Protein 4NTR (pdb70)

Solvent-accessible surface area: 18030 Å² total

Foldseek 3Di:
DDDWDPVVIDGD/DDDWDPVVIDGD/DDDWDPVVIDGD/DDDWDPVVIDGD/DDDWDPVVIDGD/DDDWDPVVIDGD/DDDWDPVVIDGD/DDDWDPVVIDGD/DDDWDPVVIDGD/DDDWDPVVIDGD/DDDWDPVVIDGD/DDDWDPVVIDGD/DDDWDPVVIDGD/DDDWDPVVIDGD/DDDWDPVVIDGD/DDDWDPVVIDGD

Secondary structure (DSSP, 8-state):
-B--EE--B---/-EE--B--B---/-EE-EE--B---/-B--EE--B---/-EE-EE--B---/-EE--B--B---/-B--EE--B---/-EE-EE--B---/-EE--B--B---/-B--EE--B---/-EE-EE--B---/-EE--B--B---/-----B--B---/-----B--B---/-----B--B---/-----B--B---

Radius of gyration: 22.43 Å; Cα contacts (8 Å, |Δi|>4): 382; chains: 16; bounding box: 55×47×63 Å

Structure (mmCIF, N/CA/C/O backbone):
data_4NTR
#
_entry.id   4NTR
#
_cell.length_a   68.000
_cell.length_b   68.000
_cell.length_c   169.260
_cell.angle_alpha   90.00
_cell.angle_beta   90.00
_cell.angle_gamma   120.00
#
_symmetry.space_group_name_H-M   'H 3'
#
loop_
_entity.id
_entity.type
_entity.pdbx_description
1 polymer 'Cyclic hexadecapeptide (ORN)LVFFAED(ORN)AII(SAR)L(ORN)V'
2 non-polymer 'CHLORIDE ION'
3 non-polymer 'SODIUM ION'
4 water water
#
loop_
_atom_site.group_PDB
_atom_site.id
_atom_site.type_symbol
_atom_site.label_atom_id
_atom_site.label_alt_id
_atom_site.label_comp_id
_atom_site.label_asym_id
_atom_site.label_entity_id
_atom_site.label_seq_id
_atom_site.pdbx_PDB_ins_code
_atom_site.Cartn_x
_atom_site.Cartn_y
_atom_site.Cartn_z
_atom_site.occupancy
_atom_site.B_iso_or_equiv
_atom_site.auth_seq_id
_atom_site.auth_comp_id
_atom_site.auth_asym_id
_atom_site.auth_atom_id
_atom_site.pdbx_PDB_model_num
ATOM 20 N N . LEU A 1 2 ? -2.573 65.211 -14.281 1.00 28.75 2 LEU A N 1
ATOM 21 C CA . LEU A 1 2 ? -1.968 64.846 -13.013 1.00 25.69 2 LEU A CA 1
ATOM 22 C C . LEU A 1 2 ? -3.077 64.705 -11.985 1.00 24.16 2 LEU A C 1
ATOM 23 O O . LEU A 1 2 ? -4.088 65.402 -12.059 1.00 25.54 2 LEU A O 1
ATOM 39 N N . VAL A 1 3 ? -2.910 63.795 -11.035 1.00 22.88 3 VAL A N 1
ATOM 40 C CA . VAL A 1 3 ? -3.851 63.711 -9.924 1.00 21.64 3 VAL A CA 1
ATOM 41 C C . VAL A 1 3 ? -3.085 63.882 -8.629 1.00 19.34 3 VAL A C 1
ATOM 42 O O . VAL A 1 3 ? -2.237 63.059 -8.291 1.00 23.86 3 VAL A O 1
ATOM 55 N N . PHE A 1 4 ? -3.381 64.973 -7.931 1.00 18.34 4 PHE A N 1
ATOM 56 C CA . PHE A 1 4 ? -2.828 65.232 -6.608 1.00 19.21 4 PHE A CA 1
ATOM 57 C C . PHE A 1 4 ? -3.805 64.725 -5.569 1.00 24.56 4 PHE A C 1
ATOM 58 O O . PHE A 1 4 ? -4.966 64.464 -5.875 1.00 24.23 4 PHE A O 1
ATOM 75 N N . PHE A 1 5 ? -3.326 64.583 -4.340 1.00 20.50 5 PHE A N 1
ATOM 76 C CA . PHE A 1 5 ? -4.106 63.979 -3.274 1.00 22.76 5 PHE A CA 1
ATOM 77 C C . PHE A 1 5 ? -4.127 64.880 -2.053 1.00 25.10 5 PHE A C 1
ATOM 78 O O . PHE A 1 5 ? -3.133 65.531 -1.731 1.00 28.16 5 PHE A O 1
ATOM 95 N N . ALA A 1 6 ? -5.281 64.946 -1.400 1.00 23.74 6 ALA A N 1
ATOM 96 C CA . ALA A 1 6 ? -5.418 65.745 -0.192 1.00 21.31 6 ALA A CA 1
ATOM 97 C C . ALA A 1 6 ? -6.408 65.102 0.760 1.00 24.17 6 ALA A C 1
ATOM 98 O O . ALA A 1 6 ? -7.375 64.478 0.337 1.00 25.97 6 ALA A O 1
ATOM 105 N N . GLU A 1 7 ? -6.148 65.240 2.052 1.00 24.69 7 GLU A N 1
ATOM 106 C CA . GLU A 1 7 ? -7.142 64.884 3.050 1.00 27.51 7 GLU A CA 1
ATOM 107 C C . GLU A 1 7 ? -8.162 66.011 3.137 1.00 33.00 7 GLU A C 1
ATOM 108 O O . GLU A 1 7 ? -7.804 67.170 3.363 1.00 31.97 7 GLU A O 1
ATOM 120 N N . ASP A 1 8 ? -9.431 65.662 2.952 1.00 34.61 8 ASP A N 1
ATOM 121 C CA . ASP A 1 8 ? -10.518 66.634 3.002 1.00 43.77 8 ASP A CA 1
ATOM 122 C C . ASP A 1 8 ? -11.561 66.205 4.031 1.00 46.39 8 ASP A C 1
ATOM 123 O O . ASP A 1 8 ? -12.383 65.328 3.769 1.00 46.23 8 ASP A O 1
ATOM 151 N N . ALA A 1 10 ? -11.671 62.304 4.369 1.00 43.66 10 ALA A N 1
ATOM 152 C CA . ALA A 1 10 ? -11.256 61.308 3.392 1.00 40.40 10 ALA A CA 1
ATOM 153 C C . ALA A 1 10 ? -10.192 61.863 2.457 1.00 37.93 10 ALA A C 1
ATOM 154 O O . ALA A 1 10 ? -10.144 63.068 2.200 1.00 43.08 10 ALA A O 1
ATOM 161 N N . ILE A 1 11 ? -9.342 60.977 1.948 1.00 30.15 11 ILE A N 1
ATOM 162 C CA . ILE A 1 11 ? -8.352 61.362 0.955 1.00 26.02 11 ILE A CA 1
ATOM 163 C C . ILE A 1 11 ? -9.029 61.438 -0.407 1.00 29.11 11 ILE A C 1
ATOM 164 O O . ILE A 1 11 ? -9.607 60.454 -0.867 1.00 31.50 11 ILE A O 1
ATOM 180 N N . ILE A 1 12 ? -8.964 62.611 -1.035 1.00 24.02 12 ILE A N 1
ATOM 181 C CA . ILE A 1 12 ? -9.592 62.842 -2.331 1.00 24.48 12 ILE A CA 1
ATOM 182 C C . ILE A 1 12 ? -8.546 63.153 -3.403 1.00 26.05 12 ILE A C 1
ATOM 183 O O . ILE A 1 12 ? -7.443 63.582 -3.061 1.00 22.73 12 ILE A O 1
ATOM 209 N N . LEU A 1 14 ? -7.326 65.313 -6.765 1.00 22.15 14 LEU A N 1
ATOM 210 C CA . LEU A 1 14 ? -7.513 66.603 -7.427 1.00 24.12 14 LEU A CA 1
ATOM 211 C C . LEU A 1 14 ? -6.830 66.602 -8.792 1.00 22.89 14 LEU A C 1
ATOM 212 O O . LEU A 1 14 ? -5.609 66.534 -8.880 1.00 23.19 14 LEU A O 1
ATOM 247 N N . VAL A 1 16 ? -5.611 67.680 -12.365 1.00 26.60 16 VAL A N 1
ATOM 248 C CA . VAL A 1 16 ? -5.095 68.758 -13.210 1.00 27.76 16 VAL A CA 1
ATOM 249 C C . VAL A 1 16 ? -4.633 68.183 -14.542 1.00 35.22 16 VAL A C 1
ATOM 250 O O . VAL A 1 16 ? -3.487 67.761 -14.678 1.00 29.27 16 VAL A O 1
ATOM 281 N N . LEU B 1 2 ? 11.088 70.061 -0.924 1.00 31.20 2 LEU B N 1
ATOM 282 C CA . LEU B 1 2 ? 9.900 69.277 -0.663 1.00 28.03 2 LEU B CA 1
ATOM 283 C C . LEU B 1 2 ? 9.699 68.383 -1.863 1.00 37.61 2 LEU B C 1
ATOM 284 O O . LEU B 1 2 ? 10.104 68.737 -2.969 1.00 33.09 2 LEU B O 1
ATOM 300 N N . VAL B 1 3 ? 9.100 67.220 -1.647 1.00 31.37 3 VAL B N 1
ATOM 301 C CA . VAL B 1 3 ? 8.654 66.385 -2.757 1.00 32.49 3 VAL B CA 1
ATOM 302 C C . VAL B 1 3 ? 7.162 66.128 -2.611 1.00 29.95 3 VAL B C 1
ATOM 303 O O . VAL B 1 3 ? 6.719 65.511 -1.639 1.00 26.26 3 VAL B O 1
ATOM 316 N N . PHE B 1 4 ? 6.397 66.633 -3.574 1.00 27.37 4 PHE B N 1
ATOM 317 C CA . PHE B 1 4 ? 4.966 66.378 -3.662 1.00 26.80 4 PHE B CA 1
ATOM 318 C C . PHE B 1 4 ? 4.753 65.173 -4.559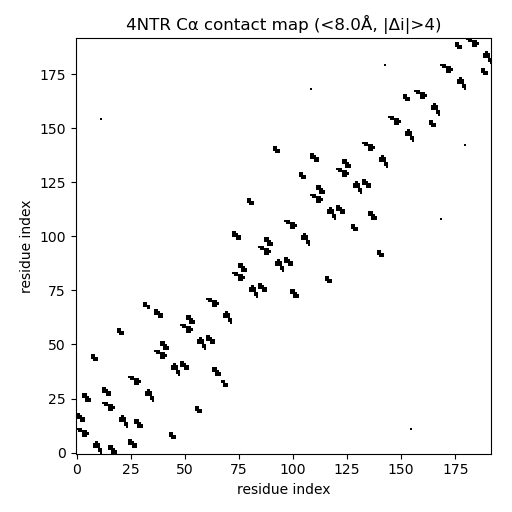 1.00 26.62 4 PHE B C 1
ATOM 319 O O . PHE B 1 4 ? 5.642 64.818 -5.333 1.00 31.82 4 PHE B O 1
ATOM 336 N N . PHE B 1 5 ? 3.586 64.546 -4.447 1.00 20.81 5 PHE B N 1
ATOM 337 C CA . PHE B 1 5 ? 3.281 63.348 -5.219 1.00 21.31 5 PHE B CA 1
ATOM 338 C C . PHE B 1 5 ? 2.046 63.538 -6.081 1.00 26.09 5 PHE B C 1
ATOM 339 O O . PHE B 1 5 ? 1.094 64.211 -5.695 1.00 25.89 5 PHE B O 1
ATOM 356 N N . ALA B 1 6 ? 2.088 62.950 -7.267 1.00 24.09 6 ALA B N 1
ATOM 357 C CA . ALA B 1 6 ? 0.940 62.956 -8.155 1.00 23.30 6 ALA B CA 1
ATOM 358 C C . ALA B 1 6 ? 0.929 61.698 -9.002 1.00 21.34 6 ALA B C 1
ATOM 359 O O . ALA B 1 6 ? 1.973 61.119 -9.299 1.00 21.15 6 ALA B O 1
ATOM 366 N N . GLU B 1 7 ? -0.267 61.275 -9.382 1.00 18.48 7 GLU B N 1
ATOM 367 C CA . GLU B 1 7 ? -0.412 60.233 -10.384 1.00 20.60 7 GLU B CA 1
ATOM 368 C C . GLU B 1 7 ? -0.233 60.866 -11.757 1.00 25.07 7 GLU B C 1
ATOM 369 O O . GLU B 1 7 ? -0.934 61.819 -12.103 1.00 26.04 7 GLU B O 1
ATOM 381 N N . ASP B 1 8 ? 0.713 60.338 -12.525 1.00 22.15 8 ASP B N 1
ATOM 382 C CA . ASP B 1 8 ? 0.962 60.798 -13.886 1.00 26.06 8 ASP B CA 1
ATOM 383 C C . ASP B 1 8 ? 0.758 59.645 -14.855 1.00 30.85 8 ASP B C 1
ATOM 384 O O . ASP B 1 8 ? 1.659 58.833 -15.073 1.00 31.09 8 ASP B O 1
ATOM 412 N N . ALA B 1 10 ? 1.907 56.199 -13.298 1.00 30.04 10 ALA B N 1
ATOM 413 C CA . ALA B 1 10 ? 2.735 55.911 -12.140 1.00 27.10 10 ALA B CA 1
ATOM 414 C C . ALA B 1 10 ? 2.674 57.098 -11.196 1.00 24.43 10 ALA B C 1
ATOM 415 O O . ALA B 1 10 ? 2.384 58.217 -11.611 1.00 24.20 10 ALA B O 1
ATOM 422 N N . ILE B 1 11 ? 2.931 56.847 -9.920 1.00 23.87 11 ILE B N 1
ATOM 423 C CA . ILE B 1 11 ? 3.016 57.914 -8.937 1.00 21.77 11 ILE B CA 1
ATOM 424 C C . ILE B 1 11 ? 4.399 58.540 -9.025 1.00 24.19 11 ILE B C 1
ATOM 425 O O . ILE B 1 11 ? 5.400 57.844 -8.864 1.00 31.69 11 ILE B O 1
ATOM 441 N N . ILE B 1 12 ? 4.453 59.846 -9.274 1.00 24.49 12 ILE B N 1
ATOM 442 C CA . ILE B 1 12 ? 5.727 60.539 -9.460 1.00 29.64 12 ILE B CA 1
ATOM 443 C C . ILE B 1 12 ? 5.989 61.591 -8.388 1.00 28.27 12 ILE B C 1
ATOM 444 O O . ILE B 1 12 ? 5.042 62.066 -7.754 1.00 26.11 12 ILE B O 1
ATOM 470 N N . LEU B 1 14 ? 7.386 65.317 -7.364 1.00 27.20 14 LEU B N 1
ATOM 471 C CA . LEU B 1 14 ? 7.579 66.656 -7.913 1.00 27.74 14 LEU B CA 1
ATOM 472 C C . LEU B 1 14 ? 8.327 67.522 -6.896 1.00 26.26 14 LEU B C 1
ATOM 473 O O . LEU B 1 14 ? 7.800 67.813 -5.822 1.00 28.84 14 LEU B O 1
ATOM 508 N N . VAL B 1 16 ? 10.209 70.472 -5.151 1.00 31.00 16 VAL B N 1
ATOM 509 C CA . VAL B 1 16 ? 10.338 71.918 -4.974 1.00 33.47 16 VAL B CA 1
ATOM 510 C C . VAL B 1 16 ? 11.350 72.210 -3.868 1.00 40.15 16 VAL B C 1
ATOM 511 O O . VAL B 1 16 ? 11.013 72.203 -2.686 1.00 34.75 16 VAL B O 1
ATOM 542 N N . LEU C 1 2 ? -7.989 71.587 3.598 1.00 35.06 2 LEU C N 1
ATOM 543 C CA . LEU C 1 2 ? -7.389 70.495 2.857 1.00 32.44 2 LEU C CA 1
ATOM 544 C C . LEU C 1 2 ? -6.018 70.259 3.461 1.00 37.21 2 LEU C C 1
ATOM 545 O O . LEU C 1 2 ? -5.384 71.199 3.938 1.00 32.52 2 LEU C O 1
ATOM 561 N N . VAL C 1 3 ? -5.562 69.013 3.454 1.00 28.06 3 VAL C N 1
ATOM 562 C CA . VAL C 1 3 ? -4.195 68.715 3.853 1.00 27.59 3 VAL C CA 1
ATOM 563 C C . VAL C 1 3 ? -3.487 68.004 2.713 1.00 25.12 3 VAL C C 1
ATOM 564 O O . VAL C 1 3 ? -3.855 66.892 2.331 1.00 25.78 3 VAL C O 1
ATOM 577 N N . PHE C 1 4 ? -2.472 68.673 2.178 1.00 24.32 4 PHE C N 1
ATOM 578 C CA . PHE C 1 4 ? -1.602 68.101 1.165 1.00 23.83 4 PHE C CA 1
ATOM 579 C C . PHE C 1 4 ? -0.414 67.452 1.851 1.00 27.04 4 PHE C C 1
ATOM 580 O O . PHE C 1 4 ? -0.127 67.754 3.009 1.00 28.18 4 PHE C O 1
ATOM 597 N N . PHE C 1 5 ? 0.263 66.551 1.146 1.00 22.79 5 PHE C N 1
ATOM 598 C CA . PHE C 1 5 ? 1.381 65.819 1.727 1.00 23.65 5 PHE C CA 1
ATOM 599 C C . PHE C 1 5 ? 2.650 65.990 0.917 1.00 23.87 5 PHE C C 1
ATOM 600 O O . PHE C 1 5 ? 2.612 66.073 -0.311 1.00 30.35 5 PHE C O 1
ATOM 617 N N . ALA C 1 6 ? 3.773 66.072 1.622 1.00 25.54 6 ALA C N 1
ATOM 618 C CA . ALA C 1 6 ? 5.068 66.197 0.980 1.00 26.70 6 ALA C CA 1
ATOM 619 C C . ALA C 1 6 ? 6.129 65.479 1.790 1.00 28.34 6 ALA C C 1
ATOM 620 O O . ALA C 1 6 ? 6.049 65.419 3.019 1.00 29.25 6 ALA C O 1
ATOM 627 N N . GLU C 1 7 ? 7.120 64.933 1.098 1.00 29.13 7 GLU C N 1
ATOM 628 C CA . GLU C 1 7 ? 8.311 64.430 1.765 1.00 31.29 7 GLU C CA 1
ATOM 629 C C . GLU C 1 7 ? 9.247 65.600 2.020 1.00 36.35 7 GLU C C 1
ATOM 630 O O . G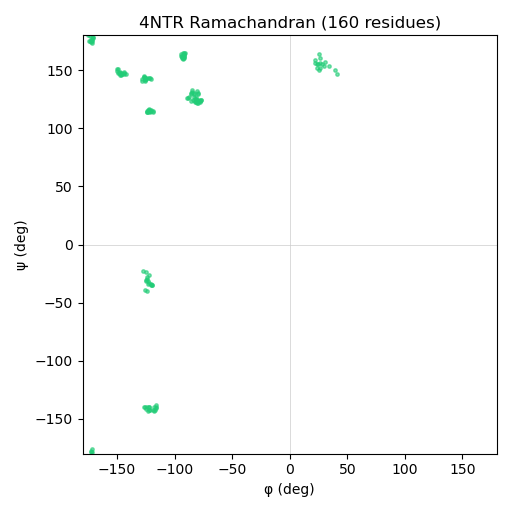LU C 1 7 ? 9.592 66.334 1.095 1.00 35.28 7 GLU C O 1
ATOM 642 N N . ASP C 1 8 ? 9.639 65.773 3.282 1.00 36.29 8 ASP C N 1
ATOM 643 C CA . ASP C 1 8 ? 10.528 66.861 3.677 1.00 48.30 8 ASP C CA 1
ATOM 644 C C . ASP C 1 8 ? 11.760 66.306 4.384 1.00 64.15 8 ASP C C 1
ATOM 645 O O . ASP C 1 8 ? 11.752 66.104 5.597 1.00 60.98 8 ASP C O 1
ATOM 673 N N . ALA C 1 10 ? 10.883 62.692 6.260 1.00 41.40 10 ALA C N 1
ATOM 674 C CA . ALA C 1 10 ? 9.565 62.350 6.782 1.00 39.15 10 ALA C CA 1
ATOM 675 C C . ALA C 1 10 ? 8.467 63.012 5.966 1.00 41.55 10 ALA C C 1
ATOM 676 O O . ALA C 1 10 ? 8.697 64.022 5.302 1.00 34.92 10 ALA C O 1
ATOM 683 N N . ILE C 1 11 ? 7.272 62.433 6.026 1.00 32.64 11 ILE C N 1
ATOM 684 C CA . ILE C 1 11 ? 6.103 62.984 5.352 1.00 30.61 11 ILE C CA 1
ATOM 685 C C . ILE C 1 11 ? 5.445 64.022 6.259 1.00 31.82 11 ILE C C 1
ATOM 686 O O . ILE C 1 11 ? 5.217 63.762 7.441 1.00 33.49 11 ILE C O 1
ATOM 702 N N . ILE C 1 12 ? 5.160 65.197 5.710 1.00 31.45 12 ILE C N 1
ATOM 703 C CA . ILE C 1 12 ? 4.549 66.278 6.474 1.00 33.01 12 ILE C CA 1
ATOM 704 C C . ILE C 1 12 ? 3.233 66.710 5.824 1.00 31.02 12 ILE C C 1
ATOM 705 O O . ILE C 1 12 ? 3.060 66.484 4.626 1.00 28.73 12 ILE C O 1
ATOM 731 N N . LEU C 1 14 ? 0.557 69.718 4.793 1.00 30.07 14 LEU C N 1
ATOM 732 C CA . LEU C 1 14 ? 0.474 71.144 4.488 1.00 30.99 14 LEU C CA 1
ATOM 733 C C . LEU C 1 14 ? -0.991 71.529 4.348 1.00 30.40 14 LEU C C 1
ATOM 734 O O . LEU C 1 14 ? -1.661 71.076 3.417 1.00 28.10 14 LEU C O 1
ATOM 769 N N . VAL C 1 16 ? -4.173 73.768 3.864 1.00 31.42 16 VAL C N 1
ATOM 770 C CA . VAL C 1 16 ? -4.862 74.856 3.188 1.00 36.69 16 VAL C CA 1
ATOM 771 C C . VAL C 1 16 ? -6.332 74.858 3.606 1.00 34.37 16 VAL C C 1
ATOM 772 O O . VAL C 1 16 ? -7.160 74.173 3.003 1.00 36.98 16 VAL C O 1
ATOM 804 N N . LEU D 1 2 ? -3.103 52.627 14.136 1.00 28.91 2 LEU 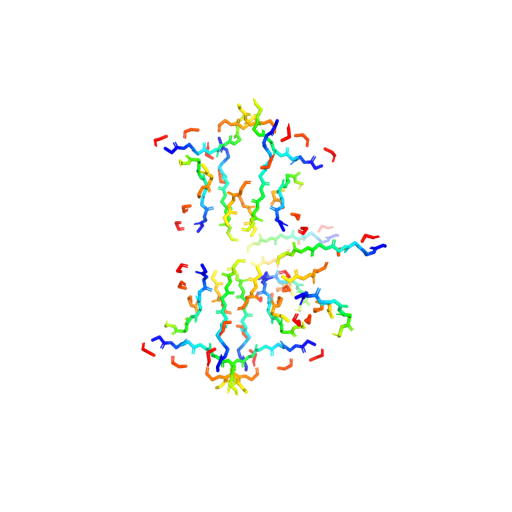D N 1
ATOM 805 C CA . LEU D 1 2 ? -2.526 53.028 12.873 1.00 26.80 2 LEU D CA 1
ATOM 806 C C . LEU D 1 2 ? -3.643 53.067 11.851 1.00 30.56 2 LEU D C 1
ATOM 807 O O . LEU D 1 2 ? -4.600 52.298 11.945 1.00 30.54 2 LEU D O 1
ATOM 823 N N . VAL D 1 3 ? -3.534 53.972 10.889 1.00 23.62 3 VAL D N 1
ATOM 824 C CA . VAL D 1 3 ? -4.450 53.973 9.757 1.00 21.78 3 VAL D CA 1
ATOM 825 C C . VAL D 1 3 ? -3.637 53.857 8.484 1.00 20.84 3 VAL D C 1
ATOM 826 O O . VAL D 1 3 ? -2.858 54.747 8.148 1.00 23.86 3 VAL D O 1
ATOM 839 N N . PHE D 1 4 ? -3.828 52.737 7.794 1.00 19.56 4 PHE D N 1
ATOM 840 C CA . PHE D 1 4 ? -3.246 52.503 6.481 1.00 17.83 4 PHE D CA 1
ATOM 841 C C . PHE D 1 4 ? -4.246 52.931 5.416 1.00 21.45 4 PHE D C 1
ATOM 842 O O . PHE D 1 4 ? -5.435 53.097 5.699 1.00 21.51 4 PHE D O 1
ATOM 859 N N . PHE D 1 5 ? -3.760 53.132 4.200 1.00 16.91 5 PHE D N 1
ATOM 860 C CA . PHE D 1 5 ? -4.609 53.641 3.125 1.00 17.48 5 PHE D CA 1
ATOM 861 C C . PHE D 1 5 ? -4.553 52.742 1.912 1.00 21.11 5 PHE D C 1
ATOM 862 O O . PHE D 1 5 ? -3.510 52.171 1.590 1.00 21.92 5 PHE D O 1
ATOM 879 N N . ALA D 1 6 ? -5.694 52.614 1.248 1.00 17.28 6 ALA D N 1
ATOM 880 C CA . ALA D 1 6 ? -5.780 51.813 0.040 1.00 17.67 6 ALA D CA 1
ATOM 881 C C . ALA D 1 6 ? -6.773 52.419 -0.925 1.00 18.40 6 ALA D C 1
ATOM 882 O O . ALA D 1 6 ? -7.777 53.026 -0.533 1.00 19.68 6 ALA D O 1
ATOM 889 N N . GLU D 1 7 ? -6.483 52.265 -2.208 1.00 19.27 7 GLU D N 1
ATOM 890 C CA . GLU D 1 7 ? -7.433 52.631 -3.235 1.00 20.30 7 GLU D CA 1
ATOM 891 C C . GLU D 1 7 ? -8.416 51.481 -3.436 1.00 20.74 7 GLU D C 1
ATOM 892 O O . GLU D 1 7 ? -8.003 50.338 -3.611 1.00 21.12 7 GLU D O 1
ATOM 904 N N . ASP D 1 8 ? -9.708 51.798 -3.403 1.00 21.21 8 ASP D N 1
ATOM 905 C CA . ASP D 1 8 ? -10.771 50.827 -3.634 1.00 28.25 8 ASP D CA 1
ATOM 906 C C . ASP D 1 8 ? -11.671 51.357 -4.746 1.00 26.20 8 ASP D C 1
ATOM 907 O O . ASP D 1 8 ? -12.568 52.163 -4.505 1.00 27.13 8 ASP D O 1
ATOM 935 N N . ALA D 1 10 ? -12.294 55.143 -4.558 1.00 24.23 10 ALA D N 1
ATOM 936 C CA . ALA D 1 10 ? -12.058 56.068 -3.465 1.00 38.07 10 ALA D CA 1
ATOM 937 C C . ALA D 1 10 ? -10.890 55.537 -2.659 1.00 28.39 10 ALA D C 1
ATOM 938 O O . ALA D 1 10 ? -10.626 54.335 -2.659 1.00 23.08 10 ALA D O 1
ATOM 945 N N . ILE D 1 11 ? -10.186 56.440 -1.985 1.00 22.05 11 ILE D N 1
ATOM 946 C CA . ILE D 1 11 ? -9.131 56.049 -1.059 1.00 20.81 11 ILE D CA 1
ATOM 947 C C . ILE D 1 11 ? -9.791 55.845 0.296 1.00 20.90 11 ILE D C 1
ATOM 948 O O . ILE D 1 11 ? -10.493 56.738 0.779 1.00 22.91 11 ILE D O 1
ATOM 964 N N . ILE D 1 12 ? -9.582 54.674 0.896 1.00 20.06 12 ILE D N 1
ATOM 965 C CA . ILE D 1 12 ? -10.210 54.346 2.169 1.00 20.93 12 ILE D CA 1
ATOM 966 C C . ILE D 1 12 ? -9.164 54.110 3.247 1.00 23.39 12 ILE D C 1
ATOM 967 O O . ILE D 1 12 ? -8.018 53.795 2.925 1.00 18.83 12 ILE D O 1
ATOM 993 N N . LEU D 1 14 ? -7.828 52.061 6.609 1.00 22.42 14 LEU D N 1
ATOM 994 C CA . LEU D 1 14 ? -7.928 50.773 7.301 1.00 23.10 14 LEU D CA 1
ATOM 995 C C . LEU D 1 14 ? -7.258 50.876 8.673 1.00 22.23 14 LEU D C 1
ATOM 996 O O . LEU D 1 14 ? -6.050 51.087 8.754 1.00 23.35 14 LEU D O 1
ATOM 1031 N N . VAL D 1 16 ? -5.939 49.905 12.274 1.00 26.37 16 VAL D N 1
ATOM 1032 C CA . VAL D 1 16 ? -5.352 48.850 13.101 1.00 27.39 16 VAL D CA 1
ATOM 1033 C C . VAL D 1 16 ? -4.898 49.446 14.429 1.00 29.42 16 VAL D C 1
ATOM 1034 O O . VAL D 1 16 ? -3.781 49.946 14.551 1.00 30.75 16 VAL D O 1
ATOM 1065 N N . LEU E 1 2 ? -8.052 45.796 -3.530 1.00 22.06 2 LEU E N 1
ATOM 1066 C CA . LEU E 1 2 ? -7.541 46.981 -2.866 1.00 20.13 2 LEU E CA 1
ATOM 1067 C C . LEU E 1 2 ? -6.151 47.215 -3.432 1.00 22.76 2 LEU E C 1
ATOM 1068 O O . LEU E 1 2 ? -5.480 46.256 -3.819 1.00 25.11 2 LEU E O 1
ATOM 1084 N N . VAL E 1 3 ? -5.720 48.469 -3.486 1.00 18.14 3 VAL E N 1
ATOM 1085 C CA . VAL E 1 3 ? -4.352 48.781 -3.877 1.00 17.56 3 VAL E CA 1
ATOM 1086 C C . VAL E 1 3 ? -3.688 49.600 -2.776 1.00 17.64 3 VAL E C 1
ATOM 1087 O O . VAL E 1 3 ? -4.091 50.729 -2.491 1.00 22.70 3 VAL E O 1
ATOM 1100 N N . PHE E 1 4 ? -2.684 48.993 -2.154 1.00 17.59 4 PHE E N 1
ATOM 1101 C CA . PHE E 1 4 ? -1.861 49.655 -1.151 1.00 20.76 4 PHE E CA 1
ATOM 1102 C C . PHE E 1 4 ? -0.665 50.289 -1.837 1.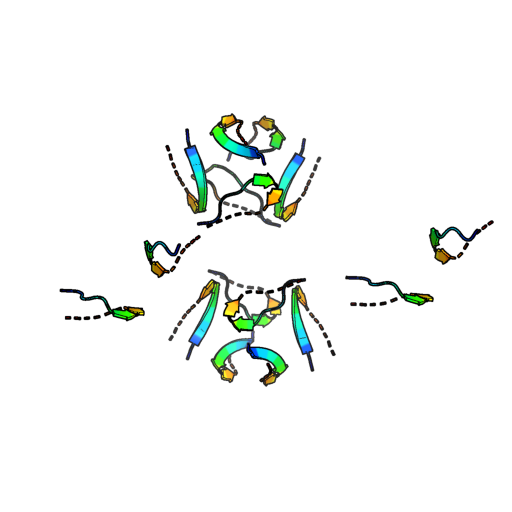00 24.88 4 PHE E C 1
ATOM 1103 O O . PHE E 1 4 ? -0.367 49.969 -2.990 1.00 24.36 4 PHE E O 1
ATOM 1120 N N . PHE E 1 5 ? 0.014 51.189 -1.133 1.00 20.50 5 PHE E N 1
ATOM 1121 C CA . PHE E 1 5 ? 1.141 51.910 -1.707 1.00 23.03 5 PHE E CA 1
ATOM 1122 C C . PHE E 1 5 ? 2.393 51.785 -0.850 1.00 21.68 5 PHE E C 1
ATOM 1123 O O . PHE E 1 5 ? 2.317 51.718 0.378 1.00 21.35 5 PHE E O 1
ATOM 1140 N N . ALA E 1 6 ? 3.542 51.731 -1.512 1.00 20.40 6 ALA E N 1
ATOM 1141 C CA . ALA E 1 6 ? 4.815 51.661 -0.809 1.00 21.92 6 ALA E CA 1
ATOM 1142 C C . ALA E 1 6 ? 5.926 52.325 -1.613 1.00 23.50 6 ALA E C 1
ATOM 1143 O O . ALA E 1 6 ? 5.881 52.365 -2.841 1.00 23.38 6 ALA E O 1
ATOM 1150 N N . GLU E 1 7 ? 6.922 52.845 -0.902 1.00 25.33 7 GLU E N 1
ATOM 1151 C CA . GLU E 1 7 ? 8.152 53.321 -1.523 1.00 27.51 7 GLU E CA 1
ATOM 1152 C C . GLU E 1 7 ? 9.120 52.149 -1.736 1.00 30.64 7 GLU E C 1
ATOM 1153 O O . GLU E 1 7 ? 9.470 51.449 -0.783 1.00 30.57 7 GLU E O 1
ATOM 1165 N N . ASP E 1 8 ? 9.563 51.957 -2.978 1.00 29.95 8 ASP E N 1
ATOM 1166 C CA . ASP E 1 8 ? 10.439 50.839 -3.336 1.00 32.12 8 ASP E CA 1
ATOM 1167 C C . ASP E 1 8 ? 11.725 51.314 -4.012 1.00 45.30 8 ASP E C 1
ATOM 1168 O O . ASP E 1 8 ? 11.795 51.394 -5.236 1.00 48.79 8 ASP E O 1
ATOM 1196 N N . ALA E 1 10 ? 10.815 55.356 -5.771 1.00 40.47 10 ALA E N 1
ATOM 1197 C CA . ALA E 1 10 ? 9.494 55.629 -6.317 1.00 40.14 10 ALA E CA 1
ATOM 1198 C C . ALA E 1 10 ? 8.392 54.902 -5.556 1.00 36.36 10 ALA E C 1
ATOM 1199 O O . ALA E 1 10 ? 8.618 53.850 -4.957 1.00 31.00 10 ALA E O 1
ATOM 1206 N N . ILE E 1 11 ? 7.194 55.475 -5.600 1.00 31.37 11 ILE E N 1
ATOM 1207 C CA . ILE E 1 11 ? 6.016 54.864 -5.002 1.00 26.97 11 ILE E CA 1
ATOM 1208 C C . ILE E 1 11 ? 5.393 53.888 -5.986 1.00 25.36 11 ILE E C 1
ATOM 1209 O O . ILE E 1 11 ? 5.222 54.212 -7.164 1.00 25.80 11 ILE E O 1
ATOM 1225 N N . ILE E 1 12 ? 5.065 52.691 -5.500 1.00 22.93 12 ILE E N 1
ATOM 1226 C CA . ILE E 1 12 ? 4.465 51.643 -6.323 1.00 22.28 12 ILE E CA 1
ATOM 1227 C C . ILE E 1 12 ? 3.166 51.124 -5.692 1.00 25.64 12 ILE E C 1
ATOM 1228 O O . ILE E 1 12 ? 2.981 51.277 -4.483 1.00 21.54 12 ILE E O 1
ATOM 1254 N N . LEU E 1 14 ? 0.520 48.051 -4.671 1.00 19.15 14 LEU E N 1
ATOM 1255 C CA . LEU E 1 14 ? 0.469 46.620 -4.341 1.00 19.62 14 LEU E CA 1
ATOM 1256 C C . LEU E 1 14 ? -0.985 46.133 -4.251 1.00 23.80 14 LEU E C 1
ATOM 1257 O O . LEU E 1 14 ? -1.715 46.517 -3.340 1.00 20.01 14 LEU E O 1
ATOM 1292 N N . VAL E 1 16 ? -4.040 43.819 -3.723 1.00 22.39 16 VAL E N 1
ATOM 1293 C CA . VAL E 1 16 ? -4.643 42.736 -2.952 1.00 22.55 16 VAL E CA 1
ATOM 1294 C C . VAL E 1 16 ? -6.111 42.615 -3.353 1.00 24.32 16 VAL E C 1
ATOM 1295 O O . VAL E 1 16 ? -6.976 43.283 -2.795 1.00 22.38 16 VAL E O 1
ATOM 1327 N N . LEU F 1 2 ? 10.735 47.757 1.340 1.00 23.97 2 LEU F N 1
ATOM 1328 C CA . LEU F 1 2 ? 9.527 48.505 1.040 1.00 23.81 2 LEU F CA 1
ATOM 1329 C C . LEU F 1 2 ? 9.249 49.404 2.232 1.00 28.68 2 LEU F C 1
ATOM 1330 O O . LEU F 1 2 ? 9.507 49.014 3.371 1.00 29.13 2 LEU F O 1
ATOM 1346 N N . VAL F 1 3 ? 8.745 50.606 1.975 1.00 21.56 3 VAL F N 1
ATOM 1347 C CA . VAL F 1 3 ? 8.255 51.460 3.050 1.00 23.68 3 VAL F CA 1
ATOM 1348 C C . VAL F 1 3 ? 6.773 51.738 2.846 1.00 19.50 3 VAL F C 1
ATOM 1349 O O . VAL F 1 3 ? 6.379 52.382 1.881 1.00 20.80 3 VAL F O 1
ATOM 1362 N N . PHE F 1 4 ? 5.963 51.233 3.772 1.00 19.50 4 PHE F N 1
ATOM 1363 C CA . PHE F 1 4 ? 4.532 51.507 3.801 1.00 17.55 4 PHE F CA 1
ATOM 1364 C C . PHE F 1 4 ? 4.288 52.724 4.677 1.00 17.59 4 PHE F C 1
ATOM 1365 O O . PHE F 1 4 ? 5.173 53.146 5.419 1.00 21.27 4 PHE F O 1
ATOM 1382 N N . PHE F 1 5 ? 3.105 53.310 4.560 1.00 17.50 5 PHE F N 1
ATOM 1383 C CA . PHE F 1 5 ? 2.790 54.535 5.286 1.00 19.24 5 PHE F CA 1
ATOM 1384 C C . PHE F 1 5 ? 1.524 54.384 6.101 1.00 18.51 5 PHE F C 1
ATOM 1385 O O . PHE F 1 5 ? 0.564 53.749 5.666 1.00 22.97 5 PHE F O 1
ATOM 1402 N N . ALA F 1 6 ? 1.539 54.969 7.296 1.00 19.32 6 ALA F N 1
ATOM 1403 C CA . ALA F 1 6 ? 0.374 54.954 8.170 1.00 21.13 6 ALA F CA 1
ATOM 1404 C C . ALA F 1 6 ? 0.242 56.271 8.908 1.00 22.25 6 ALA F C 1
ATOM 1405 O O . ALA F 1 6 ? 1.236 56.922 9.223 1.00 23.99 6 ALA F O 1
ATOM 1412 N N . GLU F 1 7 ? -0.994 56.670 9.168 1.00 23.15 7 GLU F N 1
ATOM 1413 C CA . GLU F 1 7 ? -1.243 57.784 10.063 1.00 25.40 7 GLU F CA 1
ATOM 1414 C C . GLU F 1 7 ? -1.187 57.247 11.483 1.00 36.93 7 GLU F C 1
ATOM 1415 O O . GLU F 1 7 ? -1.907 56.307 11.813 1.00 31.82 7 GLU F O 1
ATOM 1427 N N . ASP F 1 8 ? -0.310 57.821 12.303 1.00 28.39 8 ASP F N 1
ATOM 1428 C CA . ASP F 1 8 ? -0.174 57.414 13.696 1.00 36.49 8 ASP F CA 1
ATOM 1429 C C . ASP F 1 8 ? -0.464 58.601 14.609 1.00 50.21 8 ASP F C 1
ATOM 1430 O O . ASP F 1 8 ? 0.373 59.487 14.777 1.00 45.83 8 ASP F O 1
ATOM 1458 N N . ALA F 1 10 ? 0.735 61.925 13.070 1.00 51.42 10 ALA F N 1
ATOM 1459 C CA . ALA F 1 10 ? 1.653 62.140 11.959 1.00 43.13 10 ALA F CA 1
ATOM 1460 C C . ALA F 1 10 ? 1.662 60.935 11.036 1.00 38.80 10 ALA F C 1
ATOM 1461 O O . ALA F 1 10 ? 1.196 59.858 11.400 1.00 36.41 10 ALA F O 1
ATOM 1468 N N . ILE F 1 11 ? 2.196 61.131 9.836 1.00 29.90 11 ILE F N 1
ATOM 1469 C CA . ILE F 1 11 ? 2.412 60.033 8.908 1.00 27.02 11 ILE F CA 1
ATOM 1470 C C . ILE F 1 11 ? 3.789 59.444 9.164 1.00 27.23 11 ILE F C 1
ATOM 1471 O O . ILE F 1 11 ? 4.782 60.169 9.169 1.00 32.19 11 ILE F O 1
ATOM 1487 N N . ILE F 1 12 ? 3.836 58.132 9.394 1.00 26.80 12 ILE F N 1
ATOM 1488 C CA . ILE F 1 12 ? 5.090 57.440 9.660 1.00 26.37 12 ILE F CA 1
ATOM 1489 C C . ILE F 1 12 ? 5.371 56.370 8.603 1.00 23.81 12 ILE F C 1
ATOM 1490 O O . ILE F 1 12 ? 4.438 55.909 7.944 1.00 23.50 12 ILE F O 1
ATOM 1516 N N . LEU F 1 14 ? 6.809 52.600 7.578 1.00 24.68 14 LEU F N 1
ATOM 1517 C CA . LEU F 1 14 ? 6.986 51.248 8.119 1.00 26.25 14 LEU F CA 1
ATOM 1518 C C . LEU F 1 14 ? 7.798 50.387 7.155 1.00 21.10 14 LEU F C 1
ATOM 1519 O O . LEU F 1 14 ? 7.358 50.105 6.038 1.00 23.10 14 LEU F O 1
ATOM 1554 N N . VAL F 1 16 ? 9.624 47.384 5.574 1.00 26.63 16 VAL F N 1
ATOM 1555 C CA . VAL F 1 16 ? 9.653 45.939 5.348 1.00 27.12 16 VAL F CA 1
ATOM 1556 C C . VAL F 1 16 ? 10.711 45.620 4.296 1.00 22.21 16 VAL F C 1
ATOM 1557 O O . VAL F 1 16 ? 10.433 45.644 3.097 1.00 21.85 16 VAL F O 1
ATOM 1589 N N . LEU G 1 2 ? -10.027 48.642 -35.466 1.00 27.43 2 LEU G N 1
ATOM 1590 C CA . LEU G 1 2 ? -10.665 48.350 -34.202 1.00 25.50 2 LEU G CA 1
ATOM 1591 C C . LEU G 1 2 ? -10.128 49.316 -33.168 1.00 27.00 2 LEU G C 1
ATOM 1592 O O . LEU G 1 2 ? -8.966 49.719 -33.240 1.00 27.77 2 LEU G O 1
ATOM 1608 N N . VAL G 1 3 ? -10.966 49.684 -32.211 1.00 23.88 3 VAL G N 1
ATOM 1609 C CA . VAL G 1 3 ? -10.498 50.464 -31.077 1.00 20.42 3 VAL G CA 1
ATOM 1610 C C . VAL G 1 3 ? -10.807 49.706 -29.800 1.00 19.20 3 VAL G C 1
ATOM 1611 O O . VAL G 1 3 ? -11.970 49.479 -29.465 1.00 23.18 3 VAL G O 1
ATOM 1624 N N . PHE G 1 4 ? -9.742 49.320 -29.103 1.00 19.05 4 PHE G N 1
ATOM 1625 C CA . PHE G 1 4 ? -9.837 48.704 -27.784 1.00 19.45 4 PHE G CA 1
ATOM 1626 C C . PHE G 1 4 ? -9.707 49.780 -26.723 1.00 22.21 4 PHE G C 1
ATOM 1627 O O . PHE G 1 4 ? -9.239 50.880 -27.010 1.00 21.27 4 PHE G O 1
ATOM 1644 N N . PHE G 1 5 ? -10.144 49.473 -25.507 1.00 17.51 5 PHE G N 1
ATOM 1645 C CA . PHE G 1 5 ? -10.148 50.465 -24.433 1.00 16.41 5 PHE G CA 1
ATOM 1646 C C . PHE G 1 5 ? -9.406 49.961 -23.212 1.00 20.40 5 PHE G C 1
ATOM 1647 O O . PHE G 1 5 ? -9.457 48.773 -22.880 1.00 21.82 5 PHE G O 1
ATOM 1664 N N . ALA G 1 6 ? -8.700 50.875 -22.555 1.00 16.79 6 ALA G N 1
ATOM 1665 C CA . ALA G 1 6 ? -7.990 50.546 -21.335 1.00 16.66 6 ALA G CA 1
ATOM 1666 C C . ALA G 1 6 ? -8.038 51.721 -20.373 1.00 17.79 6 ALA G C 1
ATOM 1667 O O . ALA G 1 6 ? -8.056 52.893 -20.773 1.00 20.11 6 ALA G O 1
ATOM 1674 N N . GLU G 1 7 ? -8.066 51.390 -19.094 1.00 18.38 7 GLU G N 1
ATOM 1675 C CA . GLU G 1 7 ? -7.883 52.379 -18.052 1.00 19.77 7 GLU G CA 1
ATOM 1676 C C . GLU G 1 7 ? -6.397 52.651 -17.863 1.00 23.17 7 GLU G C 1
ATOM 1677 O O . GLU G 1 7 ? -5.615 51.724 -17.673 1.00 19.84 7 GLU G O 1
ATOM 1689 N N . ASP G 1 8 ? -6.017 53.923 -17.930 1.00 21.26 8 ASP G N 1
ATOM 1690 C CA . ASP G 1 8 ? -4.647 54.357 -17.683 1.00 24.22 8 ASP G CA 1
ATOM 1691 C C . ASP G 1 8 ? -4.658 55.409 -16.565 1.00 24.66 8 ASP G C 1
ATOM 1692 O O . ASP G 1 8 ? -4.925 56.594 -16.793 1.00 25.44 8 ASP G O 1
ATOM 1720 N N . ALA G 1 10 ? -7.637 57.878 -16.810 1.00 27.13 10 ALA G N 1
ATOM 1721 C CA . ALA G 1 10 ? -8.585 58.126 -17.880 1.00 27.69 10 ALA G CA 1
ATOM 1722 C C . ALA G 1 10 ? -8.709 56.841 -18.670 1.00 25.87 10 ALA G C 1
ATOM 1723 O O . ALA G 1 10 ? -7.794 56.015 -18.659 1.00 25.37 10 ALA G O 1
ATOM 1730 N N . ILE G 1 11 ? -9.841 56.667 -19.345 1.00 24.33 11 ILE G N 1
ATOM 1731 C CA . ILE G 1 11 ? -10.012 55.550 -20.265 1.00 22.35 11 ILE G CA 1
ATOM 1732 C C . ILE G 1 11 ? -9.481 56.008 -21.611 1.00 22.87 11 ILE G C 1
ATOM 1733 O O . ILE G 1 11 ? -9.876 57.068 -22.093 1.00 24.64 11 ILE G O 1
ATOM 1749 N N . ILE G 1 12 ? -8.568 55.236 -22.194 1.00 21.32 12 ILE G N 1
ATOM 1750 C CA . ILE G 1 12 ? -7.942 55.615 -23.455 1.00 22.22 12 ILE G CA 1
ATOM 1751 C C . ILE G 1 12 ?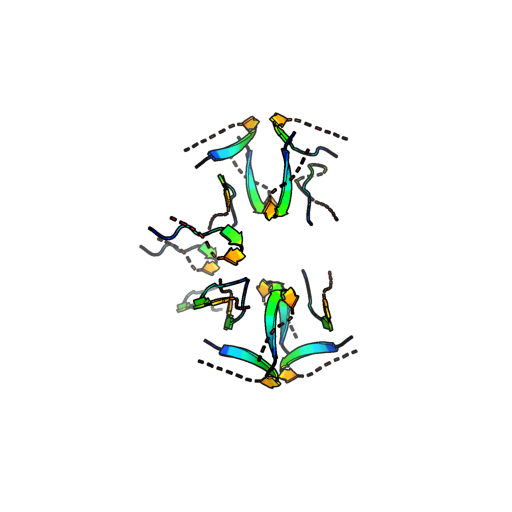 -8.263 54.609 -24.551 1.00 21.37 12 ILE G C 1
ATOM 1752 O O . ILE G 1 12 ? -8.543 53.450 -24.250 1.00 19.40 12 ILE G O 1
ATOM 1778 N N . LEU G 1 14 ? -7.192 52.419 -27.879 1.00 23.67 14 LEU G N 1
ATOM 1779 C CA . LEU G 1 14 ? -6.029 51.833 -28.557 1.00 23.44 14 LEU G CA 1
ATOM 1780 C C . LEU G 1 14 ? -6.445 51.328 -29.947 1.00 21.57 14 LEU G C 1
ATOM 1781 O O . LEU G 1 14 ? -7.219 50.377 -30.046 1.00 22.61 14 LEU G O 1
ATOM 1816 N N . VAL G 1 16 ? -6.256 49.746 -33.587 1.00 25.25 16 VAL G N 1
ATOM 1817 C CA . VAL G 1 16 ? -5.635 48.711 -34.416 1.00 28.90 16 VAL G CA 1
ATOM 1818 C C . VAL G 1 16 ? -6.373 48.601 -35.746 1.00 35.24 16 VAL G C 1
ATOM 1819 O O . VAL G 1 16 ? -7.356 47.870 -35.865 1.00 29.29 16 VAL G O 1
ATOM 1851 N N . LEU H 1 2 ? -1.631 49.477 -17.779 1.00 22.54 2 LEU H N 1
ATOM 1852 C CA . LEU H 1 2 ? -2.912 49.633 -18.438 1.00 20.74 2 LEU H CA 1
ATOM 1853 C C . LEU H 1 2 ? -3.805 48.558 -17.857 1.00 20.83 2 LEU H C 1
ATOM 1854 O O . LEU H 1 2 ? -3.314 47.495 -17.477 1.00 22.96 2 LEU H O 1
ATOM 1870 N N . VAL H 1 3 ? -5.103 48.822 -17.794 1.00 19.93 3 VAL H N 1
ATOM 1871 C CA . VAL H 1 3 ? -6.065 47.796 -17.418 1.00 19.70 3 VAL H CA 1
ATOM 1872 C C . VAL H 1 3 ? -7.103 47.626 -18.519 1.00 19.96 3 VAL H C 1
ATOM 1873 O O . VAL H 1 3 ? -7.869 48.548 -18.810 1.00 21.76 3 VAL H O 1
ATOM 1886 N N . PHE H 1 4 ? -7.091 46.449 -19.134 1.00 18.70 4 PHE H N 1
ATOM 1887 C CA . PHE H 1 4 ? -8.076 46.060 -20.142 1.00 18.92 4 PHE H CA 1
ATOM 1888 C C . PHE H 1 4 ? -9.230 45.335 -19.465 1.00 21.84 4 PHE H C 1
ATOM 1889 O O . PHE H 1 4 ? -9.108 44.909 -18.310 1.00 24.08 4 PHE H O 1
ATOM 1906 N N . PHE H 1 5 ? -10.348 45.196 -20.171 1.00 20.51 5 PHE H N 1
ATOM 1907 C CA . PHE H 1 5 ? -11.532 44.575 -19.593 1.00 21.92 5 PHE H CA 1
ATOM 1908 C C . PHE H 1 5 ? -12.052 43.439 -20.457 1.00 23.38 5 PHE H C 1
ATOM 1909 O O . PHE H 1 5 ? -11.970 43.493 -21.682 1.00 20.75 5 PHE H O 1
ATOM 1926 N N . ALA H 1 6 ? -12.563 42.402 -19.801 1.00 22.18 6 ALA H N 1
ATOM 1927 C CA . ALA H 1 6 ? -13.126 41.260 -20.503 1.00 22.22 6 ALA H CA 1
ATOM 1928 C C . ALA H 1 6 ? -14.244 40.612 -19.692 1.00 24.68 6 ALA H C 1
ATOM 1929 O O . ALA H 1 6 ? -14.236 40.637 -18.461 1.00 26.18 6 ALA H O 1
ATOM 1936 N N . GLU H 1 7 ? -15.206 40.035 -20.401 1.00 25.56 7 GLU H N 1
ATOM 1937 C CA . GLU H 1 7 ? -16.231 39.203 -19.790 1.00 28.28 7 GLU H CA 1
ATOM 1938 C C . GLU H 1 7 ? -15.694 37.787 -19.562 1.00 37.43 7 GLU H C 1
ATOM 1939 O O . GLU H 1 7 ? -15.218 37.146 -20.500 1.00 28.90 7 GLU H O 1
ATOM 1951 N N . ASP H 1 8 ? -15.779 37.305 -18.325 1.00 35.80 8 ASP H N 1
ATOM 1952 C CA . ASP H 1 8 ? -15.241 35.995 -17.947 1.00 38.86 8 ASP H CA 1
ATOM 1953 C C . ASP H 1 8 ? -16.317 35.163 -17.250 1.00 41.44 8 ASP H C 1
ATOM 1954 O O . ASP H 1 8 ? -16.504 35.261 -16.041 1.00 41.77 8 ASP H O 1
ATOM 1982 N N . ALA H 1 10 ? -19.335 37.902 -15.590 1.00 41.18 10 ALA H N 1
ATOM 1983 C CA . ALA H 1 10 ? -18.841 39.116 -14.958 1.00 42.97 10 ALA H CA 1
ATOM 1984 C C . ALA H 1 10 ? -17.690 39.748 -15.734 1.00 32.94 10 ALA H C 1
ATOM 1985 O O . ALA H 1 10 ? -16.879 39.051 -16.343 1.00 33.33 10 ALA H O 1
ATOM 1992 N N . ILE H 1 11 ? -17.631 41.076 -15.690 1.00 30.69 11 ILE H N 1
ATOM 1993 C CA . ILE H 1 11 ? -16.545 41.839 -16.287 1.00 28.26 11 ILE H CA 1
ATOM 1994 C C . ILE H 1 11 ? -15.369 41.889 -15.319 1.00 27.96 11 ILE H C 1
ATOM 1995 O O . ILE H 1 11 ? -15.550 42.203 -14.139 1.00 28.52 11 ILE H O 1
ATOM 2011 N N . ILE H 1 12 ? -14.172 41.565 -15.808 1.00 27.55 12 ILE H N 1
ATOM 2012 C CA . ILE H 1 12 ? -12.964 41.576 -14.983 1.00 27.73 12 ILE H CA 1
ATOM 2013 C C . ILE H 1 12 ? -11.873 42.449 -15.613 1.00 25.41 12 ILE H C 1
ATOM 2014 O O . ILE H 1 12 ? -11.927 42.695 -16.814 1.00 24.21 12 ILE H O 1
ATOM 2040 N N . LEU H 1 14 ? -7.873 43.231 -16.635 1.00 23.44 14 LEU H N 1
ATOM 2041 C CA . LEU H 1 14 ? -6.606 42.561 -16.959 1.00 25.14 14 LEU H CA 1
ATOM 2042 C C . LEU H 1 14 ? -5.446 43.569 -17.037 1.00 23.55 14 LEU H C 1
ATOM 2043 O O . LEU H 1 14 ? -5.389 44.384 -17.953 1.00 22.44 14 LEU H O 1
ATOM 2078 N N . VAL H 1 16 ? -1.923 45.037 -17.572 1.00 19.86 16 VAL H N 1
ATOM 2079 C CA . VAL H 1 16 ? -0.674 45.019 -18.328 1.00 20.88 16 VAL H CA 1
ATOM 2080 C C . VAL H 1 16 ? 0.164 46.236 -17.951 1.00 21.75 16 VAL H C 1
ATOM 2081 O O . VAL H 1 16 ? 0.021 47.307 -18.536 1.00 22.99 16 VAL H O 1
ATOM 2112 N N . LEU I 1 2 ? -12.705 34.208 -22.623 1.00 24.31 2 LEU I N 1
ATOM 2113 C CA . LEU I 1 2 ? -12.754 35.622 -22.307 1.00 24.51 2 LEU I CA 1
ATOM 2114 C C . LEU I 1 2 ? -13.407 36.296 -23.501 1.00 30.16 2 LEU I C 1
ATOM 2115 O O . LEU I 1 2 ? -13.249 35.840 -24.632 1.00 28.83 2 LEU I O 1
ATOM 2131 N N . VAL I 1 3 ? -14.148 37.363 -23.251 1.00 21.00 3 VAL I N 1
ATOM 2132 C CA . VAL I 1 3 ? -14.666 38.198 -24.321 1.00 21.25 3 VAL I CA 1
ATOM 2133 C C . VAL I 1 3 ? -14.194 39.632 -24.124 1.00 17.71 3 VAL I C 1
ATOM 2134 O O . VAL I 1 3 ? -14.576 40.296 -23.162 1.00 22.28 3 VAL I O 1
ATOM 2147 N N . PHE I 1 4 ? -13.356 40.083 -25.051 1.00 17.51 4 PHE I N 1
ATOM 2148 C CA . PHE I 1 4 ? -12.885 41.463 -25.108 1.00 18.05 4 PHE I CA 1
ATOM 2149 C C . PHE I 1 4 ? -13.812 42.277 -25.994 1.00 18.94 4 PHE I C 1
ATOM 2150 O O . PHE I 1 4 ? -14.582 41.713 -26.772 1.00 22.85 4 PHE I O 1
ATOM 2167 N N . PHE I 1 5 ? -13.735 43.596 -25.876 1.00 17.37 5 PHE I N 1
ATOM 2168 C CA . PHE I 1 5 ? -14.637 44.485 -26.600 1.00 17.34 5 PHE I CA 1
ATOM 2169 C C . PHE I 1 5 ? -13.855 45.502 -27.413 1.00 18.85 5 PHE I C 1
ATOM 2170 O O . PHE I 1 5 ? -12.810 45.997 -26.982 1.00 22.35 5 PHE I O 1
ATOM 2187 N N . ALA I 1 6 ? -14.368 45.803 -28.601 1.00 18.89 6 ALA I N 1
ATOM 2188 C CA . ALA I 1 6 ? -13.761 46.791 -29.478 1.00 22.69 6 ALA I CA 1
ATOM 2189 C C . ALA I 1 6 ? -14.832 47.568 -30.211 1.00 24.01 6 ALA I C 1
ATOM 2190 O O . ALA I 1 6 ? -15.909 47.042 -30.498 1.00 22.62 6 ALA I O 1
ATOM 2197 N N . GLU I 1 7 ? -14.542 48.828 -30.501 1.00 22.40 7 GLU I N 1
ATOM 2198 C CA . GLU I 1 7 ? -15.401 49.605 -31.371 1.00 24.52 7 GLU I CA 1
ATOM 2199 C C . GLU I 1 7 ? -14.972 49.329 -32.803 1.00 39.20 7 GLU I C 1
ATOM 2200 O O . GLU I 1 7 ? -13.805 49.506 -33.150 1.00 33.71 7 GLU I O 1
ATOM 2212 N N . ASP I 1 8 ? -15.916 48.870 -33.618 1.00 28.72 8 ASP I N 1
ATOM 2213 C CA . ASP I 1 8 ? -15.641 48.515 -35.002 1.00 36.02 8 ASP I CA 1
ATOM 2214 C C . ASP I 1 8 ? -16.556 49.316 -35.913 1.00 52.45 8 ASP I C 1
ATOM 2215 O O . ASP I 1 8 ? -17.728 48.981 -36.076 1.00 41.68 8 ASP I O 1
ATOM 2243 N N . ALA I 1 10 ? -20.048 49.942 -34.354 1.00 49.47 10 ALA I N 1
ATOM 2244 C CA . ALA I 1 10 ? -20.686 49.235 -33.252 1.00 53.69 10 ALA I CA 1
ATOM 2245 C C . ALA I 1 10 ? -19.648 48.624 -32.329 1.00 39.46 10 ALA I C 1
ATOM 2246 O O . ALA I 1 10 ? -18.498 48.434 -32.717 1.00 32.51 10 ALA I O 1
ATOM 2253 N N . ILE I 1 11 ? -20.068 48.314 -31.107 1.00 28.73 11 ILE I N 1
ATOM 2254 C CA . ILE I 1 11 ? -19.241 47.555 -30.177 1.00 26.52 11 ILE I CA 1
ATOM 2255 C C . ILE I 1 11 ? -19.401 46.071 -30.478 1.00 26.93 11 ILE I C 1
ATOM 2256 O O . ILE I 1 11 ? -20.522 45.572 -30.522 1.00 29.01 11 ILE I O 1
ATOM 2272 N N . ILE I 1 12 ? -18.286 45.370 -30.679 1.00 25.68 12 ILE I N 1
ATOM 2273 C CA . ILE I 1 12 ? -18.317 43.938 -30.961 1.00 26.76 12 ILE I CA 1
ATOM 2274 C C . ILE I 1 12 ? -17.525 43.153 -29.912 1.00 24.57 12 ILE I C 1
ATOM 2275 O O . ILE I 1 12 ? -16.660 43.731 -29.259 1.00 24.51 12 ILE I O 1
ATOM 2301 N N . LEU I 1 14 ? -14.968 40.023 -28.883 1.00 22.39 14 LEU I N 1
ATOM 2302 C CA . LEU I 1 14 ? -13.889 39.185 -29.428 1.00 26.08 14 LEU I CA 1
ATOM 2303 C C . LEU I 1 14 ? -13.537 38.055 -28.465 1.00 22.50 14 LEU I C 1
ATOM 2304 O O . LEU I 1 14 ? -13.073 38.298 -27.356 1.00 24.04 14 LEU I O 1
ATOM 2339 N N . VAL I 1 16 ? -11.862 34.975 -26.875 1.00 25.41 16 VAL I N 1
ATOM 2340 C CA . VAL I 1 16 ? -10.617 34.242 -26.665 1.00 32.10 16 VAL I CA 1
ATOM 2341 C C . VAL I 1 16 ? -10.853 33.162 -25.616 1.00 25.43 16 VAL I C 1
ATOM 2342 O O . VAL I 1 16 ? -10.670 33.387 -24.421 1.00 26.11 16 VAL I O 1
ATOM 2374 N N . LEU J 1 2 ? -21.202 54.409 -7.051 1.00 24.49 2 LEU J N 1
ATOM 2375 C CA . LEU J 1 2 ? -21.192 53.714 -8.323 1.00 24.07 2 LEU J CA 1
ATOM 2376 C C . LEU J 1 2 ? -20.495 54.622 -9.318 1.00 27.12 2 LEU J C 1
ATOM 2377 O O . LEU J 1 2 ? -20.586 55.846 -9.209 1.00 26.09 2 LEU J O 1
ATOM 2393 N N . VAL J 1 3 ? -19.771 54.042 -10.267 1.00 22.03 3 VAL J N 1
ATOM 2394 C CA . VAL J 1 3 ? -19.235 54.830 -11.370 1.00 20.66 3 VAL J CA 1
ATOM 2395 C C . VAL J 1 3 ? -19.771 54.263 -12.669 1.00 21.31 3 VAL J C 1
ATOM 2396 O O . VAL J 1 3 ? -19.464 53.130 -13.032 1.00 24.73 3 VAL J O 1
ATOM 2409 N N . PHE J 1 4 ? -20.584 55.062 -13.354 1.00 18.39 4 PHE J N 1
ATOM 2410 C CA . PHE J 1 4 ? -21.089 54.707 -14.674 1.00 20.13 4 PHE J CA 1
ATOM 2411 C C . PHE J 1 4 ? -20.154 55.285 -15.724 1.00 21.84 4 PHE J C 1
ATOM 2412 O O . PHE J 1 4 ? -19.311 56.125 -15.420 1.00 23.92 4 PHE J O 1
ATOM 2429 N N . PHE J 1 5 ? -20.277 54.804 -16.956 1.00 20.98 5 PHE J N 1
ATOM 2430 C CA . PHE J 1 5 ? -19.354 55.205 -18.008 1.00 21.49 5 PHE J CA 1
ATOM 2431 C C . PHE J 1 5 ? -20.123 55.682 -19.225 1.00 21.70 5 PHE J C 1
ATOM 2432 O O . PHE J 1 5 ? -21.181 55.152 -19.552 1.00 26.11 5 PHE J O 1
ATOM 2449 N N . ALA J 1 6 ? -19.595 56.714 -19.869 1.00 21.33 6 ALA J N 1
ATOM 2450 C CA . ALA J 1 6 ? -20.219 57.258 -21.063 1.00 21.36 6 ALA J CA 1
ATOM 2451 C C . ALA J 1 6 ? -19.168 57.784 -22.022 1.00 23.02 6 ALA J C 1
ATOM 2452 O O . ALA J 1 6 ? -18.131 58.289 -21.606 1.00 26.77 6 ALA J O 1
ATOM 2459 N N . GLU J 1 7 ? -19.438 57.646 -23.312 1.00 24.21 7 GLU J N 1
ATOM 2460 C CA . GLU J 1 7 ? -18.626 58.303 -24.324 1.00 25.60 7 GLU J CA 1
ATOM 2461 C C . GLU J 1 7 ? -19.075 59.754 -24.438 1.00 34.02 7 GLU J C 1
ATOM 2462 O O . GLU J 1 7 ? -20.255 60.030 -24.673 1.00 28.81 7 GLU J O 1
ATOM 2474 N N . ASP J 1 8 ? -18.132 60.674 -24.263 1.00 38.32 8 ASP J N 1
ATOM 2475 C CA . ASP J 1 8 ? -18.413 62.101 -24.339 1.00 39.17 8 ASP J CA 1
ATOM 2476 C C . ASP J 1 8 ? -17.493 62.768 -25.359 1.00 53.12 8 ASP J C 1
ATOM 2477 O O . ASP J 1 8 ? -16.332 63.052 -25.070 1.00 52.26 8 ASP J O 1
ATOM 2505 N N . ALA J 1 10 ? -14.079 60.996 -25.606 1.00 43.58 10 ALA J N 1
ATOM 2506 C CA . ALA J 1 10 ? -13.431 60.127 -24.636 1.00 35.89 10 ALA J CA 1
ATOM 2507 C C . ALA J 1 10 ? -14.465 59.466 -23.742 1.00 32.70 10 ALA J C 1
ATOM 2508 O O . ALA J 1 10 ? -15.535 60.025 -23.501 1.00 32.74 10 ALA J O 1
ATOM 2515 N N . ILE J 1 11 ? -14.141 58.269 -23.264 1.00 30.36 11 ILE J N 1
ATOM 2516 C CA . ILE J 1 11 ? -14.964 57.583 -22.278 1.00 27.60 11 ILE J CA 1
ATOM 2517 C C . ILE J 1 11 ? -14.695 58.189 -20.905 1.00 28.36 11 ILE J C 1
ATOM 2518 O O . ILE J 1 11 ? -13.552 58.217 -20.459 1.00 29.58 11 ILE J O 1
ATOM 2534 N N . ILE J 1 12 ? -15.746 58.689 -20.256 1.00 28.22 12 ILE J N 1
ATOM 2535 C CA . ILE J 1 12 ? -15.616 59.340 -18.957 1.00 29.64 12 ILE J CA 1
ATOM 2536 C C . ILE J 1 12 ? -16.404 58.588 -17.886 1.00 28.89 12 ILE J C 1
ATOM 2537 O O . ILE J 1 12 ? -17.319 57.839 -18.228 1.00 24.94 12 ILE J O 1
ATOM 2563 N N . LEU J 1 14 ? -18.888 58.638 -14.530 1.00 26.96 14 LEU J N 1
ATOM 2564 C CA . LEU J 1 14 ? -19.908 59.459 -13.872 1.00 29.40 14 LEU J CA 1
ATOM 2565 C C . LEU J 1 14 ? -20.249 58.873 -12.504 1.00 28.64 14 LEU J C 1
ATOM 2566 O O . LEU J 1 14 ? -20.817 57.788 -12.417 1.00 26.24 14 LEU J O 1
ATOM 2601 N N . VAL J 1 16 ? -21.813 58.405 -8.929 1.00 24.85 16 VAL J N 1
ATOM 2602 C CA . VAL J 1 16 ? -22.992 58.465 -8.068 1.00 27.52 16 VAL J CA 1
ATOM 2603 C C . VAL J 1 16 ? -22.689 57.771 -6.744 1.00 27.75 16 VAL J C 1
ATOM 2604 O O . VAL J 1 16 ? -22.849 56.556 -6.627 1.00 26.47 16 VAL J O 1
ATOM 2635 N N . LEU K 1 2 ? -24.013 62.398 -24.855 1.00 33.55 2 LEU K N 1
ATOM 2636 C CA . LEU K 1 2 ? -23.370 61.311 -24.143 1.00 30.06 2 LEU K CA 1
ATOM 2637 C C . LEU K 1 2 ? -23.854 60.011 -24.763 1.00 36.86 2 LEU K C 1
ATOM 2638 O O . LEU K 1 2 ? -24.978 59.945 -25.258 1.00 35.56 2 LEU K O 1
ATOM 2654 N N . VAL K 1 3 ? -23.013 58.986 -24.739 1.00 26.36 3 VAL K N 1
ATOM 2655 C CA . VAL K 1 3 ? -23.424 57.652 -25.161 1.00 25.22 3 VAL K CA 1
ATOM 2656 C C . VAL K 1 3 ? -23.161 56.680 -24.027 1.00 28.70 3 VAL K C 1
ATOM 2657 O O . VAL K 1 3 ? -22.013 56.456 -23.643 1.00 27.62 3 VAL K O 1
ATOM 2670 N N . PHE K 1 4 ? -24.243 56.124 -23.492 1.00 25.25 4 PHE K N 1
ATOM 2671 C CA . PHE K 1 4 ? -24.178 55.084 -22.474 1.00 21.27 4 PHE K CA 1
ATOM 2672 C C . PHE K 1 4 ? -24.208 53.729 -23.154 1.00 26.23 4 PHE K C 1
ATOM 2673 O O . PHE K 1 4 ? -24.618 53.625 -24.308 1.00 28.16 4 PHE K O 1
ATOM 2690 N N . PHE K 1 5 ? -23.752 52.699 -22.448 1.00 22.73 5 PHE K N 1
ATOM 2691 C CA . PHE K 1 5 ? -23.670 51.363 -23.021 1.00 26.68 5 PHE K CA 1
ATOM 2692 C C . PHE K 1 5 ? -24.465 50.359 -22.207 1.00 23.14 5 PHE K C 1
ATOM 2693 O O . PHE K 1 5 ? -24.546 50.453 -20.979 1.00 30.84 5 PHE K O 1
ATOM 2710 N N . ALA K 1 6 ? -25.091 49.422 -22.910 1.00 23.01 6 ALA K N 1
ATOM 2711 C CA . ALA K 1 6 ? -25.834 48.359 -22.262 1.00 24.16 6 ALA K CA 1
ATOM 2712 C C . ALA K 1 6 ? -25.774 47.095 -23.098 1.00 26.20 6 ALA K C 1
ATOM 2713 O O . ALA K 1 6 ? -25.720 47.151 -24.327 1.00 28.00 6 ALA K O 1
ATOM 2720 N N . GLU K 1 7 ? -25.780 45.956 -22.421 1.00 27.58 7 GLU K N 1
ATOM 2721 C CA . GLU K 1 7 ? -25.928 44.677 -23.095 1.00 30.43 7 GLU K CA 1
ATOM 2722 C C . GLU K 1 7 ? -27.408 44.439 -23.350 1.00 41.80 7 GLU K C 1
ATOM 2723 O O . GLU K 1 7 ? -28.213 44.481 -22.421 1.00 32.31 7 GLU K O 1
ATOM 2735 N N . ASP K 1 8 ? -27.761 44.221 -24.616 1.00 33.99 8 ASP K N 1
ATOM 2736 C CA . ASP K 1 8 ? -29.147 43.970 -25.001 1.00 47.91 8 ASP K CA 1
ATOM 2737 C C . ASP K 1 8 ? -29.247 42.627 -25.713 1.00 60.95 8 ASP K C 1
ATOM 2738 O O . ASP K 1 8 ? -29.022 42.535 -26.921 1.00 53.99 8 ASP K O 1
ATOM 2766 N N . ALA K 1 10 ? -25.692 41.543 -27.576 1.00 48.18 10 ALA K N 1
ATOM 2767 C CA . ALA K 1 10 ? -24.855 42.578 -28.169 1.00 45.81 10 ALA K CA 1
ATOM 2768 C C . ALA K 1 10 ? -24.833 43.817 -27.291 1.00 38.15 10 ALA K C 1
ATOM 2769 O O . ALA K 1 10 ? -25.805 44.108 -26.595 1.00 34.88 10 ALA K O 1
ATOM 2776 N N . ILE K 1 11 ? -23.721 44.543 -27.334 1.00 33.69 11 ILE K N 1
ATOM 2777 C CA . ILE K 1 11 ? -23.621 45.834 -26.667 1.00 30.40 11 ILE K CA 1
ATOM 2778 C C . ILE K 1 11 ? -24.187 46.902 -27.593 1.00 31.07 11 ILE K C 1
ATOM 2779 O O . ILE K 1 11 ? -23.857 46.940 -28.786 1.00 31.62 11 ILE K O 1
ATOM 2795 N N . ILE K 1 12 ? -25.059 47.742 -27.051 1.00 28.70 12 ILE K N 1
ATOM 2796 C CA . ILE K 1 12 ? -25.671 48.822 -27.813 1.00 30.92 12 ILE K CA 1
ATOM 2797 C C . ILE K 1 12 ? -25.385 50.162 -27.133 1.00 31.70 12 ILE K C 1
ATOM 2798 O O . ILE K 1 12 ? -25.099 50.176 -25.931 1.00 29.04 12 ILE K O 1
ATOM 2824 N N . LEU K 1 14 ? -26.646 54.003 -26.059 1.00 25.97 14 LEU K N 1
ATOM 2825 C CA . LEU K 1 14 ? -27.842 54.772 -25.741 1.00 27.28 14 LEU K CA 1
ATOM 2826 C C . LEU K 1 14 ? -27.448 56.237 -25.635 1.00 37.38 14 LEU K C 1
ATOM 2827 O O . LEU K 1 14 ? -26.717 56.612 -24.721 1.00 29.39 14 LEU K O 1
ATOM 2862 N N . VAL K 1 16 ? -27.851 60.092 -25.254 1.00 33.13 16 VAL K N 1
ATOM 2863 C CA . VAL K 1 16 ? -28.442 61.236 -24.571 1.00 38.65 16 VAL K CA 1
ATOM 2864 C C . VAL K 1 16 ? -27.735 62.533 -24.974 1.00 44.71 16 VAL K C 1
ATOM 2865 O O . VAL K 1 16 ? -2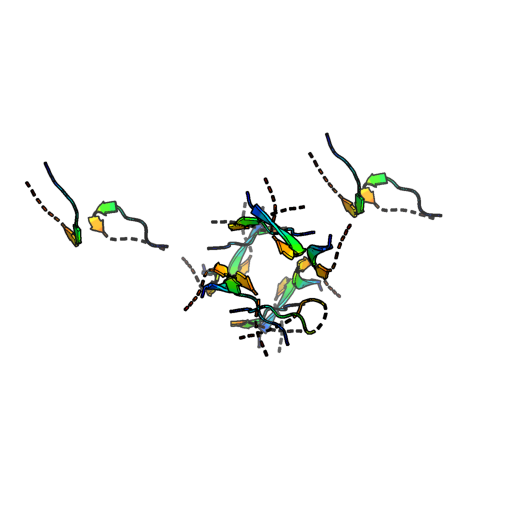6.752 62.934 -24.354 1.00 38.14 16 VAL K O 1
ATOM 2896 N N . LEU L 1 2 ? -32.202 45.065 -20.373 1.00 34.71 2 LEU L N 1
ATOM 2897 C CA . LEU L 1 2 ? -30.918 45.686 -20.646 1.00 27.24 2 LEU L CA 1
ATOM 2898 C C . LEU L 1 2 ? -30.041 45.443 -19.441 1.00 36.37 2 LEU L C 1
ATOM 2899 O O . LEU L 1 2 ? -30.548 45.332 -18.324 1.00 34.01 2 LEU L O 1
ATOM 2915 N N . VAL L 1 3 ? -28.736 45.343 -19.663 1.00 26.86 3 VAL L N 1
ATOM 2916 C CA . VAL L 1 3 ? -27.781 45.330 -18.558 1.00 27.16 3 VAL L CA 1
ATOM 2917 C C . VAL L 1 3 ? -26.815 46.499 -18.710 1.00 30.31 3 VAL L C 1
ATOM 2918 O O . VAL L 1 3 ? -26.057 46.577 -19.680 1.00 25.82 3 VAL L O 1
ATOM 2931 N N . PHE L 1 4 ? -26.870 47.412 -17.748 1.00 24.74 4 PHE L N 1
ATOM 2932 C CA . PHE L 1 4 ? -25.930 48.521 -17.665 1.00 24.13 4 PHE L CA 1
ATOM 2933 C C . PHE L 1 4 ? -24.793 48.103 -16.756 1.00 28.69 4 PHE L C 1
ATOM 2934 O O . PHE L 1 4 ? -24.938 47.161 -15.979 1.00 28.23 4 PHE L O 1
ATOM 2951 N N . PHE L 1 5 ? -23.667 48.797 -16.871 1.00 20.83 5 PHE L N 1
ATOM 2952 C CA . PHE L 1 5 ? -22.468 48.469 -16.116 1.00 21.29 5 PHE L CA 1
ATOM 2953 C C . PHE L 1 5 ? -22.022 49.623 -15.241 1.00 25.33 5 PHE L C 1
ATOM 2954 O O . PHE L 1 5 ? -22.125 50.790 -15.617 1.00 25.26 5 PHE L O 1
ATOM 2971 N N . ALA L 1 6 ? -21.542 49.285 -14.052 1.00 21.56 6 ALA L N 1
ATOM 2972 C CA . ALA L 1 6 ? -20.995 50.280 -13.148 1.00 20.56 6 ALA L CA 1
ATOM 2973 C C . ALA L 1 6 ? -19.897 49.658 -12.311 1.00 22.41 6 ALA L C 1
ATOM 2974 O O . ALA L 1 6 ? -19.927 48.468 -12.001 1.00 22.51 6 ALA L O 1
ATOM 2981 N N . GLU L 1 7 ? -18.913 50.471 -11.963 1.00 20.57 7 GLU L N 1
ATOM 2982 C CA . GLU L 1 7 ? -17.952 50.083 -10.950 1.00 21.04 7 GLU L CA 1
ATOM 2983 C C . GLU L 1 7 ? -18.616 50.241 -9.591 1.00 25.51 7 GLU L C 1
ATOM 2984 O O . GLU L 1 7 ? -19.114 51.317 -9.267 1.00 26.70 7 GLU L O 1
ATOM 2996 N N . ASP L 1 8 ? -18.628 49.164 -8.809 1.00 22.06 8 ASP L N 1
ATOM 2997 C CA . ASP L 1 8 ? -19.150 49.200 -7.447 1.00 27.58 8 ASP L CA 1
ATOM 2998 C C . ASP L 1 8 ? -18.063 48.762 -6.474 1.00 33.16 8 ASP L C 1
ATOM 2999 O O . ASP L 1 8 ? -17.821 47.573 -6.287 1.00 32.07 8 ASP L O 1
ATOM 3027 N N . ALA L 1 10 ? -15.641 46.078 -7.996 1.00 27.13 10 ALA L N 1
ATOM 3028 C CA . ALA L 1 10 ? -15.807 45.227 -9.161 1.00 23.79 10 ALA L CA 1
ATOM 3029 C C . ALA L 1 10 ? -16.797 45.870 -10.116 1.00 22.82 10 ALA L C 1
ATOM 3030 O O . ALA L 1 10 ? -17.634 46.669 -9.706 1.00 25.80 10 ALA L O 1
ATOM 3037 N N . ILE L 1 11 ? -16.691 45.531 -11.390 1.00 22.30 11 ILE L N 1
ATOM 3038 C CA . ILE L 1 11 ? -17.658 45.987 -12.378 1.00 20.94 11 ILE L CA 1
ATOM 3039 C C . ILE L 1 11 ? -18.894 45.096 -12.283 1.00 27.78 11 ILE L C 1
ATOM 3040 O O . ILE L 1 11 ? -18.785 43.879 -12.438 1.00 35.55 11 ILE L O 1
ATOM 3056 N N . ILE L 1 12 ? -20.056 45.693 -12.030 1.00 25.85 12 ILE L N 1
ATOM 3057 C CA . ILE L 1 12 ? -21.299 44.928 -11.864 1.00 29.62 12 ILE L CA 1
ATOM 3058 C C . ILE L 1 12 ? -22.343 45.229 -12.938 1.00 29.62 12 ILE L C 1
ATOM 3059 O O . ILE L 1 12 ? -22.285 46.294 -13.562 1.00 23.11 12 ILE L O 1
ATOM 3085 N N . LEU L 1 14 ? -26.240 45.936 -13.931 1.00 26.58 14 LEU L N 1
ATOM 3086 C CA . LEU L 1 14 ? -27.503 46.437 -13.390 1.00 25.86 14 LEU L CA 1
ATOM 3087 C C . LEU L 1 14 ? -28.615 46.217 -14.413 1.00 26.81 14 LEU L C 1
ATOM 3088 O O . LEU L 1 14 ? -28.597 46.819 -15.486 1.00 30.13 14 LEU L O 1
ATOM 3123 N N . VAL L 1 16 ? -32.142 46.116 -16.081 1.00 32.30 16 VAL L N 1
ATOM 3124 C CA . VAL L 1 16 ? -33.458 46.705 -16.300 1.00 34.82 16 VAL L CA 1
ATOM 3125 C C . VAL L 1 16 ? -34.204 45.926 -17.381 1.00 39.81 16 VAL L C 1
ATOM 3126 O O . VAL L 1 16 ? -34.018 46.172 -18.570 1.00 34.17 16 VAL L O 1
ATOM 3158 N N . LEU M 1 2 ? -10.863 81.462 -17.399 1.00 29.29 2 LEU M N 1
ATOM 3159 C CA . LEU M 1 2 ? -9.631 81.467 -18.168 1.00 27.13 2 LEU M CA 1
ATOM 3160 C C . LEU M 1 2 ? -9.372 80.036 -18.611 1.00 34.17 2 LEU M C 1
ATOM 3161 O O . LEU M 1 2 ? -9.674 79.105 -17.872 1.00 30.18 2 LEU M O 1
ATOM 3177 N N . VAL M 1 3 ? -8.839 79.849 -19.811 1.00 24.56 3 VAL M N 1
ATOM 3178 C CA . VAL M 1 3 ? -8.404 78.525 -20.232 1.00 24.14 3 VAL M CA 1
ATOM 3179 C C . VAL M 1 3 ? -6.925 78.586 -20.553 1.00 21.94 3 VAL M C 1
ATOM 3180 O O . VAL M 1 3 ? -6.508 79.295 -21.466 1.00 22.75 3 VAL M O 1
ATOM 3193 N N . PHE M 1 4 ? -6.145 77.866 -19.758 1.00 23.17 4 PHE M N 1
ATOM 3194 C CA . PHE M 1 4 ? -4.718 77.702 -19.984 1.00 20.93 4 PHE M CA 1
ATOM 3195 C C . PHE M 1 4 ? -4.492 76.444 -20.807 1.00 21.12 4 PHE M C 1
ATOM 3196 O O . PHE M 1 4 ? -5.375 75.592 -20.889 1.00 21.84 4 PHE M O 1
ATOM 3213 N N . PHE M 1 5 ? -3.319 76.340 -21.426 1.00 22.02 5 PHE M N 1
ATOM 3214 C CA . PHE M 1 5 ? -3.019 75.226 -22.315 1.00 20.47 5 PHE M CA 1
ATOM 3215 C C . PHE M 1 5 ? -1.740 74.533 -21.881 1.00 24.25 5 PHE M C 1
ATOM 3216 O O . PHE M 1 5 ? -0.793 75.172 -21.419 1.00 24.97 5 PHE M O 1
ATOM 3233 N N . ALA M 1 6 ? -1.736 73.211 -22.003 1.00 20.98 6 ALA M N 1
ATOM 3234 C CA . ALA M 1 6 ? -0.563 72.424 -21.655 1.00 20.14 6 ALA M CA 1
ATOM 3235 C C . ALA M 1 6 ? -0.461 71.214 -22.558 1.00 22.39 6 ALA M C 1
ATOM 3236 O O . ALA M 1 6 ? -1.473 70.675 -22.992 1.00 24.04 6 ALA M O 1
ATOM 3243 N N . GLU M 1 7 ? 0.767 70.807 -22.856 1.00 23.14 7 GLU M N 1
ATOM 3244 C CA . GLU M 1 7 ? 0.999 69.538 -23.524 1.00 25.81 7 GLU M CA 1
ATOM 3245 C C . GLU M 1 7 ? 0.881 68.435 -22.485 1.00 30.60 7 GLU M C 1
ATOM 3246 O O . GLU M 1 7 ? 1.570 68.468 -21.468 1.00 29.29 7 GLU M O 1
ATOM 3258 N N . ASP M 1 8 ? -0.008 67.478 -22.727 1.00 29.43 8 ASP M N 1
ATOM 3259 C CA . ASP M 1 8 ? -0.221 66.374 -21.793 1.00 32.29 8 ASP M CA 1
ATOM 3260 C C . ASP M 1 8 ? 0.075 65.058 -22.497 1.00 43.76 8 ASP M C 1
ATOM 3261 O O . ASP M 1 8 ? -0.775 64.507 -23.198 1.00 38.04 8 ASP M O 1
ATOM 3289 N N . ALA M 1 10 ? -0.939 65.249 -26.197 1.00 36.38 10 ALA M N 1
ATOM 3290 C CA . ALA M 1 10 ? -1.824 66.156 -26.910 1.00 29.03 10 ALA M CA 1
ATOM 3291 C C . ALA M 1 10 ? -1.948 67.438 -26.102 1.00 27.73 10 ALA M C 1
ATOM 3292 O O . ALA M 1 10 ? -1.693 67.442 -24.902 1.00 28.18 10 ALA M O 1
ATOM 3299 N N . ILE M 1 11 ? -2.336 68.522 -26.756 1.00 26.56 11 ILE M N 1
ATOM 3300 C CA . ILE M 1 11 ? -2.535 69.782 -26.058 1.00 27.70 11 ILE M CA 1
ATOM 3301 C C . ILE M 1 11 ? -3.945 69.805 -25.489 1.00 26.77 11 ILE M C 1
ATOM 3302 O O . ILE M 1 11 ? -4.912 69.532 -26.197 1.00 27.96 11 ILE M O 1
ATOM 3318 N N . ILE M 1 12 ? -4.047 70.123 -24.198 1.00 26.81 12 ILE M N 1
ATOM 3319 C CA . ILE M 1 12 ? -5.323 70.139 -23.496 1.00 28.06 12 ILE M CA 1
ATOM 3320 C C . ILE M 1 12 ? -5.598 71.514 -22.887 1.00 26.92 12 ILE M C 1
ATOM 3321 O O . ILE M 1 12 ? -4.651 72.269 -22.661 1.00 25.64 12 ILE M O 1
ATOM 3347 N N . LEU M 1 14 ? -7.033 73.790 -19.697 1.00 26.81 14 LEU M N 1
ATOM 3348 C CA . LEU M 1 14 ? -7.252 73.725 -18.252 1.00 27.80 14 LEU M CA 1
ATOM 3349 C C . LEU M 1 14 ? -8.039 74.957 -17.804 1.00 27.21 14 LEU M C 1
ATOM 3350 O O . LEU M 1 14 ? -7.559 76.078 -17.926 1.00 26.77 14 LEU M O 1
ATOM 3385 N N . VAL M 1 16 ? -9.955 77.562 -15.613 1.00 26.84 16 VAL M N 1
ATOM 3386 C CA . VAL M 1 16 ? -10.134 78.240 -14.329 1.00 29.23 16 VAL M CA 1
ATOM 3387 C C . VAL M 1 16 ? -11.185 79.343 -14.443 1.00 30.72 16 VAL M C 1
ATOM 3388 O O . VAL M 1 16 ? -10.868 80.476 -14.792 1.00 30.46 16 VAL M O 1
ATOM 3420 N N . LEU N 1 2 ? 8.351 70.769 -39.105 1.00 29.98 2 LEU N N 1
ATOM 3421 C CA . LEU N 1 2 ? 7.729 71.806 -38.300 1.00 26.69 2 LEU N CA 1
ATOM 3422 C C . LEU N 1 2 ? 6.370 71.282 -37.874 1.00 33.16 2 LEU N C 1
ATOM 3423 O O . LEU N 1 2 ? 5.753 70.511 -38.608 1.00 33.12 2 LEU N O 1
ATOM 3439 N N . VAL N 1 3 ? 5.901 71.683 -36.696 1.00 23.71 3 VAL N N 1
ATOM 3440 C CA . VAL N 1 3 ? 4.531 71.379 -36.300 1.00 22.65 3 VAL N CA 1
ATOM 3441 C C . VAL N 1 3 ? 3.785 72.675 -36.008 1.00 20.38 3 VAL N C 1
ATOM 3442 O O . VAL N 1 3 ? 4.156 73.426 -35.113 1.00 23.04 3 VAL N O 1
ATOM 3455 N N . PHE N 1 4 ? 2.751 72.939 -36.801 1.00 22.95 4 PHE N N 1
ATOM 3456 C CA . PHE N 1 4 ? 1.875 74.079 -36.577 1.00 22.72 4 PHE N CA 1
ATOM 3457 C C . PHE N 1 4 ? 0.686 73.608 -35.764 1.00 20.34 4 PHE N C 1
ATOM 3458 O O . PHE N 1 4 ? 0.435 72.408 -35.668 1.00 27.22 4 PHE N O 1
ATOM 3475 N N . PHE N 1 5 ? -0.026 74.548 -35.154 1.00 20.14 5 PHE N N 1
ATOM 3476 C CA . PHE N 1 5 ? -1.123 74.209 -34.262 1.00 22.04 5 PHE N CA 1
ATOM 3477 C C . PHE N 1 5 ? -2.395 74.909 -34.699 1.00 24.63 5 PHE N C 1
ATOM 3478 O O . PHE N 1 5 ? -2.371 76.051 -35.162 1.00 24.16 5 PHE N O 1
ATOM 3495 N N . ALA N 1 6 ? -3.504 74.187 -34.598 1.00 21.21 6 ALA N N 1
ATOM 3496 C CA . ALA N 1 6 ? -4.808 74.745 -34.912 1.00 22.62 6 ALA N CA 1
ATOM 3497 C C . ALA N 1 6 ? -5.864 74.184 -33.976 1.00 24.89 6 ALA N C 1
ATOM 3498 O O . ALA N 1 6 ? -5.788 73.035 -33.544 1.00 25.53 6 ALA N O 1
ATOM 3505 N N . GLU N 1 7 ? -6.847 75.015 -33.668 1.00 26.63 7 GLU N N 1
ATOM 3506 C CA . GLU N 1 7 ? -8.047 74.557 -32.998 1.00 29.69 7 GLU N CA 1
ATOM 3507 C C . GLU N 1 7 ? -8.920 73.868 -34.036 1.00 41.22 7 GLU N C 1
ATOM 3508 O O . GLU N 1 7 ? -9.237 74.459 -35.065 1.00 31.77 7 GLU N O 1
ATOM 3520 N N . ASP N 1 8 ? -9.287 72.617 -33.772 1.00 33.07 8 ASP N N 1
ATOM 3521 C CA . ASP N 1 8 ? -10.133 71.847 -34.685 1.00 35.52 8 ASP N CA 1
ATOM 3522 C C . ASP N 1 8 ? -11.368 71.328 -33.960 1.00 49.18 8 ASP N C 1
ATOM 3523 O O . ASP N 1 8 ? -11.314 70.311 -33.272 1.00 42.02 8 ASP N O 1
ATOM 3551 N N . ALA N 1 10 ? -10.567 70.590 -30.142 1.00 40.04 10 ALA N N 1
ATOM 3552 C CA . ALA N 1 10 ? -9.280 70.399 -29.494 1.00 37.42 10 ALA N CA 1
ATOM 3553 C C . ALA N 1 10 ? -8.184 71.021 -30.332 1.00 40.20 10 ALA N C 1
ATOM 3554 O O . ALA N 1 10 ? -8.338 71.200 -31.542 1.00 35.28 10 ALA N O 1
ATOM 3561 N N . ILE N 1 11 ? -7.074 71.358 -29.687 1.00 31.68 11 ILE N N 1
ATOM 3562 C CA . ILE N 1 11 ? -5.910 71.842 -30.412 1.00 28.55 11 ILE N CA 1
ATOM 3563 C C . ILE N 1 11 ? -5.164 70.641 -30.974 1.00 29.97 11 ILE N C 1
ATOM 3564 O O . ILE N 1 11 ? -4.935 69.662 -30.265 1.00 30.33 11 ILE N O 1
ATOM 3580 N N . ILE N 1 12 ? -4.815 70.718 -32.257 1.00 26.50 12 ILE N N 1
ATOM 3581 C CA . ILE N 1 12 ? -4.144 69.622 -32.945 1.00 26.57 12 ILE N CA 1
ATOM 3582 C C . ILE N 1 12 ? -2.842 70.088 -33.586 1.00 24.47 12 ILE N C 1
ATOM 3583 O O . ILE N 1 12 ? -2.696 71.282 -33.843 1.00 25.18 12 ILE N O 1
ATOM 3609 N N . LEU N 1 14 ? -0.125 69.980 -36.754 1.00 23.45 14 LEU N N 1
ATOM 3610 C CA . LEU N 1 14 ? -0.100 69.775 -38.197 1.00 24.11 14 LEU N CA 1
ATOM 3611 C C . LEU N 1 14 ? 1.340 69.769 -38.696 1.00 25.48 14 LEU N C 1
ATOM 3612 O O . LEU N 1 14 ? 2.027 70.785 -38.616 1.00 23.64 14 LEU N O 1
ATOM 3647 N N . VAL N 1 16 ? 4.477 69.592 -40.920 1.00 28.32 16 VAL N N 1
ATOM 3648 C CA . VAL N 1 16 ? 5.151 69.881 -42.190 1.00 30.09 16 VAL N CA 1
ATOM 3649 C C . VAL N 1 16 ? 6.638 69.548 -42.082 1.00 34.19 16 VAL N C 1
ATOM 3650 O O . VAL N 1 16 ? 7.448 70.400 -41.730 1.00 31.45 16 VAL N O 1
ATOM 3681 N N . LEU O 1 2 ? -26.000 50.930 -3.918 1.00 29.02 2 LEU O N 1
ATOM 3682 C CA . LEU O 1 2 ? -26.623 52.000 -3.159 1.00 27.55 2 LEU O CA 1
ATOM 3683 C C . LEU O 1 2 ? -28.001 51.509 -2.724 1.00 30.76 2 LEU O C 1
ATOM 3684 O O . LEU O 1 2 ? -28.669 50.811 -3.483 1.00 30.81 2 LEU O O 1
ATOM 3700 N N . VAL O 1 3 ? -28.419 51.848 -1.507 1.00 22.60 3 VAL O N 1
ATOM 3701 C CA . VAL O 1 3 ? -29.799 51.596 -1.090 1.00 24.37 3 VAL O CA 1
ATOM 3702 C C . VAL O 1 3 ? -30.480 52.912 -0.769 1.00 19.05 3 VAL O C 1
ATOM 3703 O O . VAL O 1 3 ? -30.086 53.622 0.162 1.00 24.39 3 VAL O O 1
ATOM 3716 N N . PHE O 1 4 ? -31.486 53.238 -1.569 1.00 22.90 4 PHE O N 1
ATOM 3717 C CA . PHE O 1 4 ? -32.333 54.395 -1.319 1.00 23.28 4 PHE O CA 1
ATOM 3718 C C . PHE O 1 4 ? -33.528 53.957 -0.487 1.00 27.97 4 PHE O C 1
ATOM 3719 O O . PHE O 1 4 ? -33.825 52.765 -0.406 1.00 24.61 4 PHE O O 1
ATOM 3736 N N . PHE O 1 5 ? -34.201 54.919 0.137 1.00 23.73 5 PHE O N 1
ATOM 3737 C CA . PHE O 1 5 ? -35.333 54.622 1.006 1.00 22.81 5 PHE O CA 1
ATOM 3738 C C . PHE O 1 5 ? -36.570 55.391 0.575 1.00 27.20 5 PHE O C 1
ATOM 3739 O O . PHE O 1 5 ? -36.486 56.535 0.126 1.00 23.78 5 PHE O O 1
ATOM 3756 N N . ALA O 1 6 ? -37.721 54.738 0.680 1.00 21.32 6 ALA O N 1
ATOM 3757 C CA . ALA O 1 6 ? -38.982 55.381 0.349 1.00 20.05 6 ALA O CA 1
ATOM 3758 C C . ALA O 1 6 ? -40.094 54.848 1.229 1.00 21.52 6 ALA O C 1
ATOM 3759 O O . ALA O 1 6 ? -40.057 53.696 1.657 1.00 23.10 6 ALA O O 1
ATOM 3766 N N . GLU O 1 7 ? -41.065 55.699 1.522 1.00 23.50 7 GLU O N 1
ATOM 3767 C CA . GLU O 1 7 ? -42.270 55.261 2.205 1.00 24.92 7 GLU O CA 1
ATOM 3768 C C . GLU O 1 7 ? -43.175 54.620 1.163 1.00 33.53 7 GLU O C 1
ATOM 3769 O O . GLU O 1 7 ? -43.497 55.246 0.158 1.00 30.71 7 GLU O O 1
ATOM 3781 N N . ASP O 1 8 ? -43.556 53.367 1.390 1.00 27.49 8 ASP O N 1
ATOM 3782 C CA . ASP O 1 8 ? -44.414 52.637 0.451 1.00 32.88 8 ASP O CA 1
ATOM 3783 C C . ASP O 1 8 ? -45.711 52.237 1.142 1.00 46.94 8 ASP O C 1
ATOM 3784 O O . ASP O 1 8 ? -45.783 51.204 1.810 1.00 40.12 8 ASP O O 1
ATOM 3812 N N . ALA O 1 10 ? -45.013 51.392 4.896 1.00 35.48 10 ALA O N 1
ATOM 3813 C CA . ALA O 1 10 ? -43.769 51.044 5.565 1.00 30.45 10 ALA O CA 1
ATOM 3814 C C . ALA O 1 10 ? -42.601 51.586 4.758 1.00 35.58 10 ALA O C 1
ATOM 3815 O O . ALA O 1 10 ? -42.699 51.734 3.541 1.00 36.82 10 ALA O O 1
ATOM 3822 N N . ILE O 1 11 ? -41.500 51.890 5.434 1.00 25.09 11 ILE O N 1
ATOM 3823 C CA . ILE O 1 11 ? -40.295 52.334 4.743 1.00 21.59 11 ILE O CA 1
ATOM 3824 C C . ILE O 1 11 ? -39.566 51.120 4.182 1.00 26.16 11 ILE O C 1
ATOM 3825 O O . ILE O 1 11 ? -39.311 50.153 4.900 1.00 27.13 11 ILE O O 1
ATOM 3841 N N . ILE O 1 12 ? -39.232 51.188 2.893 1.00 21.83 12 ILE O N 1
ATOM 3842 C CA . ILE O 1 12 ? -38.566 50.092 2.202 1.00 21.67 12 ILE O CA 1
ATOM 3843 C C . ILE O 1 12 ? -37.244 50.548 1.593 1.00 21.40 12 ILE O C 1
ATOM 3844 O O . ILE O 1 12 ? -37.070 51.748 1.361 1.00 20.18 12 ILE O O 1
ATOM 3870 N N . LEU O 1 14 ? -34.575 50.434 -1.597 1.00 26.02 14 LEU O N 1
ATOM 3871 C CA . LEU O 1 14 ? -34.521 50.204 -3.041 1.00 23.29 14 LEU O CA 1
ATOM 3872 C C . LEU O 1 14 ? -33.064 50.150 -3.484 1.00 22.42 14 LEU O C 1
ATOM 3873 O O . LEU O 1 14 ? -32.336 51.137 -3.364 1.00 26.55 14 LEU O O 1
ATOM 3908 N N . VAL O 1 16 ? -29.841 49.745 -5.683 1.00 31.09 16 VAL O N 1
ATOM 3909 C CA . VAL O 1 16 ? -29.158 49.919 -6.964 1.00 36.85 16 VAL O CA 1
ATOM 3910 C C . VAL O 1 16 ? -27.679 49.560 -6.849 1.00 30.98 16 VAL O C 1
ATOM 3911 O O . VAL O 1 16 ? -26.856 50.402 -6.487 1.00 31.53 16 VAL O O 1
ATOM 3943 N N . LEU P 1 2 ? -44.893 62.214 17.806 1.00 25.37 2 LEU P N 1
ATOM 3944 C CA . LEU P 1 2 ? -43.677 62.222 17.013 1.00 25.20 2 LEU P CA 1
ATOM 3945 C C . LEU P 1 2 ? -43.466 60.786 16.565 1.00 27.22 2 LEU P C 1
ATOM 3946 O O . LEU P 1 2 ? -43.850 59.859 17.280 1.00 31.01 2 LEU P O 1
ATOM 3962 N N . VAL P 1 3 ? -42.865 60.591 15.395 1.00 22.81 3 VAL P N 1
ATOM 3963 C CA . VAL P 1 3 ? -42.461 59.252 14.982 1.00 22.78 3 VAL P CA 1
ATOM 3964 C C . VAL P 1 3 ? -40.968 59.254 14.682 1.00 20.78 3 VAL P C 1
ATOM 3965 O O . VAL P 1 3 ? -40.507 59.926 13.758 1.00 23.13 3 VAL P O 1
ATOM 3978 N N . PHE P 1 4 ? -40.222 58.518 15.500 1.00 23.81 4 PHE P N 1
ATOM 3979 C CA . PHE P 1 4 ? -38.798 58.309 15.284 1.00 21.20 4 PHE P CA 1
ATOM 3980 C C . PHE P 1 4 ? -38.607 57.040 14.470 1.00 20.78 4 PHE P C 1
ATOM 3981 O O . PHE P 1 4 ? -39.523 56.227 14.368 1.00 26.60 4 PHE P O 1
ATOM 3998 N N . PHE P 1 5 ? -37.431 56.890 13.865 1.00 18.67 5 PHE P N 1
ATOM 3999 C CA . PHE P 1 5 ? -37.160 55.766 12.979 1.00 19.90 5 PHE P CA 1
ATOM 4000 C C . PHE P 1 5 ? -35.915 55.009 13.413 1.00 27.11 5 PHE P C 1
ATOM 4001 O O . PHE P 1 5 ? -34.949 55.598 13.893 1.00 22.46 5 PHE P O 1
ATOM 4018 N N . ALA P 1 6 ? -35.967 53.692 13.264 1.00 21.53 6 ALA P N 1
ATOM 4019 C CA . ALA P 1 6 ? -34.839 52.843 13.596 1.00 22.20 6 ALA P CA 1
ATOM 4020 C C . ALA P 1 6 ? -34.798 51.632 12.676 1.00 24.73 6 ALA P C 1
ATOM 4021 O O . ALA P 1 6 ? -35.833 51.132 12.234 1.00 27.87 6 ALA P O 1
ATOM 4028 N N . GLU P 1 7 ? -33.591 51.170 12.398 1.00 25.05 7 GLU P N 1
ATOM 4029 C CA . GLU P 1 7 ? -33.402 49.894 11.737 1.00 27.64 7 GLU P CA 1
ATOM 4030 C C . GLU P 1 7 ? -33.590 48.793 12.767 1.00 41.25 7 GLU P C 1
ATOM 4031 O O . GLU P 1 7 ? -32.923 48.796 13.793 1.00 31.22 7 GLU P O 1
ATOM 4043 N N . ASP P 1 8 ? -34.510 47.872 12.498 1.00 32.45 8 ASP P N 1
ATOM 4044 C CA . ASP P 1 8 ? -34.770 46.743 13.391 1.00 35.25 8 ASP P CA 1
ATOM 4045 C C . ASP P 1 8 ? -34.591 45.451 12.601 1.00 44.20 8 ASP P C 1
ATOM 4046 O O . ASP P 1 8 ? -35.475 45.046 11.849 1.00 42.87 8 ASP P O 1
ATOM 4074 N N . ALA P 1 10 ? -35.522 45.800 8.856 1.00 39.82 10 ALA P N 1
ATOM 4075 C CA . ALA P 1 10 ? -36.367 46.794 8.216 1.00 31.99 10 ALA P CA 1
ATOM 4076 C C . ALA P 1 10 ? -36.368 48.064 9.039 1.00 30.41 10 ALA P C 1
ATOM 4077 O O . ALA P 1 10 ? -36.112 48.034 10.241 1.00 30.76 10 ALA P O 1
ATOM 4084 N N . ILE P 1 11 ? -36.659 49.179 8.384 1.00 31.16 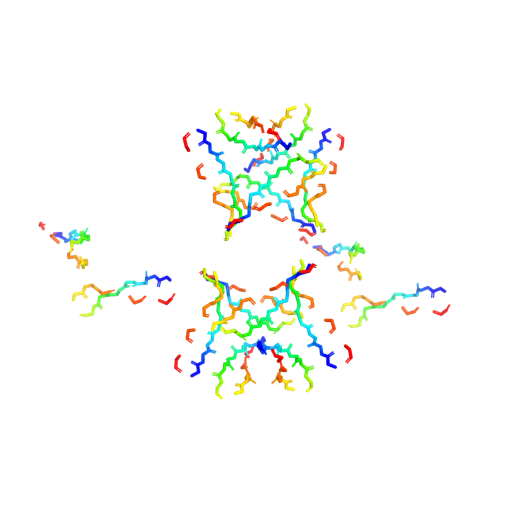11 ILE P N 1
ATOM 4085 C CA . ILE P 1 11 ? -36.835 50.444 9.083 1.00 27.93 11 ILE P CA 1
ATOM 4086 C C . ILE P 1 11 ? -38.234 50.474 9.684 1.00 28.53 11 ILE P C 1
ATOM 4087 O O . ILE P 1 11 ? -39.207 50.204 8.985 1.00 29.58 11 ILE P O 1
ATOM 4103 N N . ILE P 1 12 ? -38.331 50.810 10.969 1.00 28.29 12 ILE P N 1
ATOM 4104 C CA . ILE P 1 12 ? -39.614 50.840 11.665 1.00 29.05 12 ILE P CA 1
ATOM 4105 C C . ILE P 1 12 ? -39.860 52.211 12.296 1.00 27.59 12 ILE P C 1
ATOM 4106 O O . ILE P 1 12 ? -38.896 52.931 12.539 1.00 26.51 12 ILE P O 1
ATOM 4132 N N . LEU P 1 14 ? -41.249 54.471 15.493 1.00 26.37 14 LEU P N 1
ATOM 4133 C CA . LEU P 1 14 ? -41.461 54.391 16.938 1.00 27.25 14 LEU P CA 1
ATOM 4134 C C . LEU P 1 14 ? -42.195 55.639 17.420 1.00 26.12 14 LEU P C 1
AT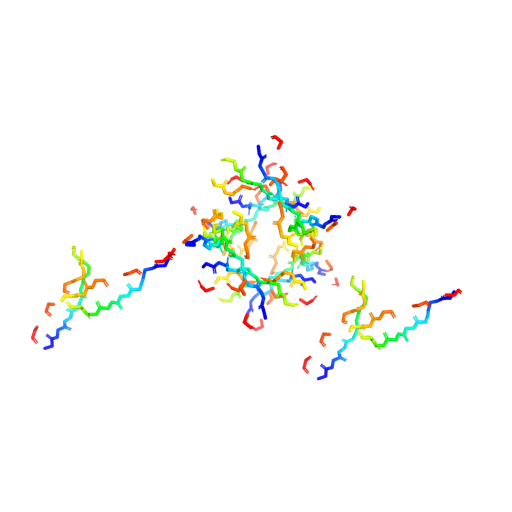OM 4135 O O . LEU P 1 14 ? -41.673 56.748 17.316 1.00 24.81 14 LEU P O 1
ATOM 4170 N N . VAL P 1 16 ? -43.987 58.282 19.694 1.00 24.58 16 VAL P N 1
ATOM 4171 C CA . VAL P 1 16 ? -44.020 59.063 20.929 1.00 28.36 16 VAL P CA 1
ATOM 4172 C C . VAL P 1 16 ? -45.085 60.146 20.793 1.00 29.94 16 VAL P C 1
ATOM 4173 O O . VAL P 1 16 ? -44.790 61.279 20.410 1.00 28.51 16 VAL P O 1
#

Sequence (192 aa):
LVFFAEDAIILVLVFFAEDAIILVLVFFAEDAIILVLVFFAEDAIILVLVFFAEDAIILVLVFFAEDAIILVLVFFAEDAIILVLVFFAEDAIILVLVFFAEDAIILVLVFFAEDAIILVLVFFAEDAIILVLVFFAEDAIILVLVFFAEDAIILVLVFFAEDAIILVLVFFAEDAIILVLVFFAEDAIILV

B-factor: mean 38.75, std 14.64, range [16.41, 108.32]